Protein AF-A0A924C2B1-F1 (afdb_monomer_lite)

Secondary structure (DSSP, 8-state):
--HHHHHHHHHHHHHHHHHHHHHHHHHTSHHHHHHHTTT-EEETTTTEEESS----HHHHHHHHHHHHHHHHHSHHHHHHHHHHHHHHHHHHHHSS-HHHHHHHHHHHHS---HHHHHHHHHHHHHHHT--------SS----GGGEEEEPPPTT--EEEEEEETTTTEEEEEEE-TTSS-EEEEEEEEEEETTEEEEEEEEEEEEETTEEEEEEETTEE-HHHHHHHHHHS-STTHHHHHHHHHHHHHHHHHHTS-EE--TTTTHHHHHHHHHT-TTTS-HHHHHHHHHHHHHHHHHHHHHHHHHHHHTTEEEEEETTTTEEEEEESS---TTHHHHHHHHHHHHTSSHHHHHHHHHHHHTHHHHHHHHHHH-

pLDDT: mean 76.85, std 13.42, range [38.12, 98.06]

Radius of gyration: 28.99 Å; chains: 1; bounding box: 69×60×88 Å

Foldseek 3Di:
DDPVLVVLLVVQLVVLVVLLVVQVCCCPFLLQVLCVLLCFEQQSVVRGTDNDDHQPPVSSVCSSVVSNVVCNVCRVVSVVVSVVVVVVVVVVVVPDDPLLVVLSVCSGPPNDANVSSVVSVCVNCVSVVHRDDRPPDPDPRDDPLQKDWDPDDPQGKTWMKGDDPPQQKIKIWIAHPVRQKIKIWIKHWDADPNWIKIATQWIWIDGVVDIDTCHHRLDGPLVVQVVVLVPPDDPCSVVSVVVSVVVNVVNNVRSDIDTDQCLVPVLVSLSVLLVPCVVQPLVNSLVVLVVLLVVLVVLQVVLQVLLVVLQWHWDQDPVNLATDIGHPDPRDPCSVVVSVVVLCVVLVHPVSSVSSRSSNSCSVVSVVSSVVSD

Sequence (374 aa):
MSEIYWSGVVVAFGFTIIASIISVTQILSIRAKNLKKVELYYSTISGTFTSSEPSSYWGYLSAIIFGGLFSIFLSWIGVVSYITTYLKYFSQKSSTPEKLKELQFKIAHAHLTKKQVQDALKEIGAIMGQDISFPVDGSMDYTDELSMVLEDSPEGYFSEITLDISNKKYYLYSHSPDYQGVYNSVYEYKIEDNIIYQRLLESKIEHPGEEYYEVRDNVVMENDLHERSRSNEGPLQEFLISNNIEIILNLKKRIQWHELNRIRAYETVYFIMSNHPEIFPKDELKRIIRTDIENVKSGFLKLSEILGEYNAEFQMNPKYGSYEIVYLKEASNGEDTELANKIKYFCGSTDGFGSVYEGIVRKDELIKVASKYL

Structure (mmCIF, N/CA/C/O backbone):
data_AF-A0A924C2B1-F1
#
_entry.id   AF-A0A924C2B1-F1
#
loop_
_atom_site.group_PDB
_atom_site.id
_atom_site.type_symbol
_atom_site.label_atom_id
_atom_site.label_alt_id
_atom_site.label_comp_id
_atom_site.label_asym_id
_atom_site.label_entity_id
_atom_site.label_seq_id
_atom_site.pdbx_PDB_ins_code
_atom_site.Cartn_x
_atom_site.Cartn_y
_atom_site.Cartn_z
_atom_site.occupancy
_atom_site.B_iso_or_equiv
_atom_site.auth_seq_id
_atom_site.auth_comp_id
_atom_site.auth_asym_id
_atom_site.auth_atom_id
_atom_site.pdbx_PDB_model_num
ATOM 1 N N . MET A 1 1 ? 44.411 35.989 -25.164 1.00 66.31 1 MET A N 1
ATOM 2 C CA . MET A 1 1 ? 43.359 35.105 -25.720 1.00 66.31 1 MET A CA 1
ATOM 3 C C . MET A 1 1 ? 42.863 35.719 -27.019 1.00 66.31 1 MET A C 1
ATOM 5 O O . MET A 1 1 ? 42.662 36.924 -27.029 1.00 66.31 1 MET A O 1
ATOM 9 N N . SER A 1 2 ? 42.730 34.943 -28.098 1.00 85.81 2 SER A N 1
ATOM 10 C CA . SER A 1 2 ? 42.290 35.450 -29.409 1.00 85.81 2 SER A CA 1
ATOM 11 C C . SER A 1 2 ? 40.768 35.656 -29.465 1.00 85.81 2 SER A C 1
ATOM 13 O O . SER A 1 2 ? 40.022 34.946 -28.793 1.00 85.81 2 SER A O 1
ATOM 15 N N . GLU A 1 3 ? 40.290 36.594 -30.290 1.00 89.00 3 GLU A N 1
ATOM 16 C CA . GLU A 1 3 ? 38.849 36.839 -30.519 1.00 89.00 3 GLU A CA 1
ATOM 17 C C . GLU A 1 3 ? 38.095 35.581 -30.993 1.00 89.00 3 GLU A C 1
ATOM 19 O O . GLU A 1 3 ? 36.932 35.367 -30.647 1.00 89.00 3 GLU A O 1
ATOM 24 N N . ILE A 1 4 ? 38.782 34.697 -31.724 1.00 87.00 4 ILE A N 1
ATOM 25 C CA . ILE A 1 4 ? 38.254 33.413 -32.214 1.00 87.00 4 ILE A CA 1
ATOM 26 C C . ILE A 1 4 ? 37.880 32.478 -31.055 1.00 87.00 4 ILE A C 1
ATOM 28 O O . ILE A 1 4 ? 36.876 31.767 -31.124 1.00 87.00 4 ILE A O 1
ATOM 32 N N . TYR A 1 5 ? 38.668 32.474 -29.978 1.00 84.81 5 TYR A N 1
ATOM 33 C CA . TYR A 1 5 ? 38.387 31.654 -28.803 1.00 84.81 5 TYR A CA 1
ATOM 34 C C . TYR A 1 5 ? 37.129 32.141 -28.078 1.00 84.81 5 TYR A C 1
ATOM 36 O O . TYR A 1 5 ? 36.231 31.345 -27.811 1.00 84.81 5 TYR A O 1
ATOM 44 N N . TRP A 1 6 ? 37.034 33.451 -27.830 1.00 85.19 6 TRP A N 1
ATOM 45 C CA . TRP A 1 6 ? 35.871 34.061 -27.180 1.00 85.19 6 TRP A CA 1
ATOM 46 C C . TRP A 1 6 ? 34.589 33.882 -27.988 1.00 85.19 6 TRP A C 1
ATOM 48 O O . TRP A 1 6 ? 33.554 33.541 -27.419 1.00 85.19 6 TRP A O 1
ATOM 58 N N . SER A 1 7 ? 34.672 34.016 -29.313 1.00 87.38 7 SER A N 1
ATOM 59 C CA . SER A 1 7 ? 33.550 33.726 -30.212 1.00 87.38 7 SER A CA 1
ATOM 60 C C . SER A 1 7 ? 33.083 32.274 -30.069 1.00 87.38 7 SER A C 1
ATOM 62 O O . SER A 1 7 ? 31.888 32.018 -29.950 1.00 87.38 7 SER A O 1
ATOM 64 N N . GLY A 1 8 ? 34.021 31.324 -29.988 1.00 84.06 8 GLY A N 1
ATOM 65 C CA . GLY A 1 8 ? 33.707 29.922 -29.715 1.00 84.06 8 GLY A CA 1
ATOM 66 C C . GLY A 1 8 ? 33.002 29.723 -28.372 1.00 84.06 8 GLY A C 1
ATOM 67 O O . GLY A 1 8 ? 32.018 28.991 -28.311 1.00 84.06 8 GLY A O 1
ATOM 68 N N . VAL A 1 9 ? 33.476 30.371 -27.299 1.00 84.94 9 VAL A N 1
ATOM 69 C CA . VAL A 1 9 ? 32.885 30.258 -25.947 1.00 84.94 9 VAL A CA 1
ATOM 70 C C . VAL A 1 9 ? 31.445 30.772 -25.936 1.00 84.94 9 VAL A C 1
ATOM 72 O O . VAL A 1 9 ? 30.561 30.087 -25.429 1.00 84.94 9 VAL A O 1
ATOM 75 N N . VAL A 1 10 ? 31.186 31.935 -26.543 1.00 86.19 10 VAL A N 1
ATOM 76 C CA . VAL A 1 10 ? 29.833 32.514 -26.629 1.00 86.19 10 VAL A CA 1
ATOM 77 C C . VAL A 1 10 ? 28.886 31.593 -27.402 1.00 86.19 10 VAL A C 1
ATOM 79 O O . VAL A 1 10 ? 27.766 31.345 -26.955 1.00 86.19 10 VAL A O 1
ATOM 82 N N . VAL A 1 11 ? 29.338 31.038 -28.530 1.00 84.19 11 VAL A N 1
ATOM 83 C CA . VAL A 1 11 ? 28.532 30.110 -29.338 1.00 84.19 11 VAL A CA 1
ATOM 84 C C . VAL A 1 11 ? 28.262 28.806 -28.576 1.00 84.19 11 VAL A C 1
ATOM 86 O O . VAL A 1 11 ? 27.120 28.350 -28.535 1.00 84.19 11 VAL A O 1
ATOM 89 N N . ALA A 1 12 ? 29.273 28.223 -27.925 1.00 79.94 12 ALA A N 1
ATOM 90 C CA . ALA A 1 12 ? 29.123 27.010 -27.121 1.00 79.94 12 ALA A CA 1
ATOM 91 C C . ALA A 1 12 ? 28.157 27.216 -25.942 1.00 79.94 12 ALA A C 1
ATOM 93 O O . ALA A 1 12 ? 27.288 26.379 -25.703 1.00 79.94 12 ALA A O 1
ATOM 94 N N . PHE A 1 13 ? 28.258 28.352 -25.252 1.00 82.06 13 PHE A N 1
ATOM 95 C CA . PHE A 1 13 ? 27.344 28.724 -24.175 1.00 82.06 13 PHE A CA 1
ATOM 96 C C . PHE A 1 13 ? 25.899 28.877 -24.674 1.00 82.06 13 PHE A C 1
ATOM 98 O O . PHE A 1 13 ? 24.969 28.362 -24.050 1.00 82.06 13 PHE A O 1
ATOM 105 N N . GLY A 1 14 ? 25.708 29.507 -25.840 1.00 84.56 14 GLY A N 1
ATOM 106 C CA . GLY A 1 14 ? 24.404 29.599 -26.498 1.00 84.56 14 GLY A CA 1
ATOM 107 C C . GLY A 1 14 ? 23.785 28.225 -26.779 1.00 84.56 14 GLY A C 1
ATOM 108 O O . GLY A 1 14 ? 22.615 28.004 -26.465 1.00 84.56 14 GLY A O 1
ATOM 109 N N . PHE A 1 15 ? 24.572 27.270 -27.287 1.00 82.19 15 PHE A N 1
ATOM 110 C CA . PHE A 1 15 ? 24.110 25.891 -27.482 1.00 82.19 15 PHE A CA 1
ATOM 111 C C . PHE A 1 15 ? 23.725 25.202 -26.169 1.00 82.19 15 PHE A C 1
ATOM 113 O O . PHE A 1 15 ? 22.694 24.533 -26.130 1.00 82.19 15 PHE A O 1
ATOM 120 N N . THR A 1 16 ? 24.485 25.399 -25.089 1.00 79.81 16 THR A N 1
ATOM 121 C CA . THR A 1 16 ? 24.162 24.839 -23.766 1.00 79.81 16 THR A CA 1
ATOM 122 C C . THR A 1 16 ? 22.837 25.383 -23.221 1.00 79.81 16 THR A C 1
ATOM 124 O O . THR A 1 16 ? 22.026 24.613 -22.701 1.00 79.81 16 THR A O 1
ATOM 127 N N . ILE A 1 17 ? 22.564 26.685 -23.380 1.00 82.12 17 ILE A N 1
ATOM 128 C CA . ILE A 1 17 ? 21.270 27.277 -22.996 1.00 82.12 17 ILE A CA 1
ATOM 129 C C . ILE A 1 17 ? 20.135 26.650 -23.809 1.00 82.12 17 ILE A C 1
ATOM 131 O O . ILE A 1 17 ? 19.136 26.216 -23.237 1.00 82.12 17 ILE A O 1
ATOM 135 N N . ILE A 1 18 ? 20.292 26.559 -25.132 1.00 83.50 18 ILE A N 1
ATOM 136 C CA . ILE A 1 18 ? 19.277 25.967 -26.013 1.00 83.50 18 ILE A CA 1
ATOM 137 C C . ILE A 1 18 ? 19.021 24.501 -25.636 1.00 83.50 18 ILE A C 1
ATOM 139 O O . ILE A 1 18 ? 17.867 24.099 -25.498 1.00 83.50 18 ILE A O 1
ATOM 143 N N . ALA A 1 19 ? 20.072 23.711 -25.405 1.00 78.50 19 ALA A N 1
ATOM 144 C CA . ALA A 1 19 ? 19.960 22.316 -24.979 1.00 78.50 19 ALA A CA 1
ATOM 145 C C . ALA A 1 19 ? 19.255 22.173 -23.618 1.00 78.50 19 ALA A C 1
ATOM 147 O O . ALA A 1 19 ? 18.455 21.254 -23.428 1.00 78.50 19 ALA A O 1
ATOM 148 N N . SER A 1 20 ? 19.493 23.111 -22.698 1.00 78.25 20 SER A N 1
ATOM 149 C CA . SER A 1 20 ? 18.814 23.159 -21.399 1.00 78.25 20 SER A CA 1
ATOM 150 C C . SER A 1 20 ? 17.322 23.449 -21.569 1.00 78.25 20 SER A C 1
ATOM 152 O O . SER A 1 20 ? 16.492 22.717 -21.040 1.00 78.25 20 SER A O 1
ATOM 154 N N . ILE A 1 21 ? 16.955 24.445 -22.383 1.00 82.50 21 ILE A N 1
ATOM 155 C CA . ILE A 1 21 ? 15.549 24.768 -22.688 1.00 82.50 21 ILE A CA 1
ATOM 156 C C . ILE A 1 21 ? 14.844 23.572 -23.347 1.00 82.50 21 ILE A C 1
ATOM 158 O O . ILE A 1 21 ? 13.726 23.215 -22.964 1.00 82.50 21 ILE A O 1
ATOM 162 N N . ILE A 1 22 ? 15.499 22.911 -24.305 1.00 79.81 22 ILE A N 1
ATOM 163 C CA . ILE A 1 22 ? 14.973 21.694 -24.940 1.00 79.81 22 ILE A CA 1
ATOM 164 C C . ILE A 1 22 ? 14.770 20.594 -23.892 1.00 79.81 22 ILE A C 1
ATOM 166 O O . ILE A 1 22 ? 13.729 19.949 -23.874 1.00 79.81 22 ILE A O 1
ATOM 170 N N . SER A 1 23 ? 15.712 20.414 -22.970 1.00 78.69 23 SER A N 1
ATOM 171 C CA . SER A 1 23 ? 15.592 19.409 -21.912 1.00 78.69 23 SER A CA 1
ATOM 172 C C . SER A 1 23 ? 14.424 19.692 -20.965 1.00 78.69 23 SER A C 1
ATOM 174 O O . SER A 1 23 ? 13.637 18.788 -20.699 1.00 78.69 23 SER A O 1
ATOM 176 N N . VAL A 1 24 ? 14.228 20.943 -20.526 1.00 79.62 24 VAL A N 1
ATOM 177 C CA . VAL A 1 24 ? 13.054 21.324 -19.711 1.00 79.62 24 VAL A CA 1
ATOM 178 C C . VAL A 1 24 ? 11.757 21.052 -20.461 1.00 79.62 24 VAL A C 1
ATOM 180 O O . VAL A 1 24 ? 10.832 20.456 -19.913 1.00 79.62 24 VAL A O 1
ATOM 183 N N . THR A 1 25 ? 11.679 21.463 -21.727 1.00 79.56 25 THR A N 1
ATOM 184 C CA . THR A 1 25 ? 10.467 21.256 -22.531 1.00 79.56 25 THR A CA 1
ATOM 185 C C . THR A 1 25 ? 10.179 19.773 -22.767 1.00 79.56 25 THR A C 1
ATOM 187 O O . THR A 1 25 ? 9.017 19.379 -22.718 1.00 79.56 25 THR A O 1
ATOM 190 N N . GLN A 1 26 ? 11.205 18.930 -22.937 1.00 77.94 26 GLN A N 1
ATOM 191 C CA . GLN A 1 26 ? 11.045 17.474 -23.001 1.00 77.94 26 GLN A CA 1
ATOM 192 C C . GLN A 1 26 ? 10.547 16.898 -21.674 1.00 77.94 26 GLN A C 1
ATOM 194 O O . GLN A 1 26 ? 9.591 16.127 -21.691 1.00 77.94 26 GLN A O 1
ATOM 199 N N . ILE A 1 27 ? 11.114 17.302 -20.534 1.00 79.00 27 ILE A N 1
ATOM 200 C CA . ILE A 1 27 ? 10.694 16.835 -19.199 1.00 79.00 27 ILE A CA 1
ATOM 201 C C . ILE A 1 27 ? 9.228 17.189 -18.916 1.00 79.00 27 ILE A C 1
ATOM 203 O O . ILE A 1 27 ? 8.485 16.379 -18.367 1.00 79.00 27 ILE A O 1
ATOM 207 N N . LEU A 1 28 ? 8.793 18.383 -19.317 1.00 79.44 28 LEU A N 1
ATOM 208 C CA . LEU A 1 28 ? 7.421 18.850 -19.101 1.00 79.44 28 LEU A CA 1
ATOM 209 C C . LEU A 1 28 ? 6.419 18.329 -20.145 1.00 79.44 28 LEU A C 1
ATOM 211 O O . LEU A 1 28 ? 5.213 18.546 -20.006 1.00 79.44 28 LEU A O 1
ATOM 215 N N . SER A 1 29 ? 6.892 17.649 -21.191 1.00 81.06 29 SER A N 1
ATOM 216 C CA . SER A 1 29 ? 6.052 17.210 -22.306 1.00 81.06 29 SER A CA 1
ATOM 217 C C . SER A 1 29 ? 5.092 16.073 -21.934 1.00 81.06 29 SER A C 1
ATOM 219 O O . SER A 1 29 ? 5.338 15.272 -21.029 1.00 81.06 29 SER A O 1
ATOM 221 N N . ILE A 1 30 ? 4.006 15.944 -22.706 1.00 79.44 30 ILE A N 1
ATOM 222 C CA . ILE A 1 30 ? 3.096 14.786 -22.641 1.00 79.44 30 ILE A CA 1
ATOM 223 C C . ILE A 1 30 ? 3.871 13.486 -22.901 1.00 79.44 30 ILE A C 1
ATOM 225 O O . ILE A 1 30 ? 3.629 12.482 -22.233 1.00 79.44 30 ILE A O 1
ATOM 229 N N . ARG A 1 31 ? 4.873 13.532 -23.790 1.00 84.94 31 ARG A N 1
ATOM 230 C CA . ARG A 1 31 ? 5.794 12.421 -24.047 1.00 84.94 31 ARG A CA 1
ATOM 231 C C . ARG A 1 31 ? 6.455 11.909 -22.772 1.00 84.94 31 ARG A C 1
ATOM 233 O O . ARG A 1 31 ? 6.422 10.710 -22.522 1.00 84.94 31 ARG A O 1
ATOM 240 N N . ALA A 1 32 ? 7.037 12.799 -21.970 1.00 83.19 32 ALA A N 1
ATOM 241 C CA . ALA A 1 32 ? 7.694 12.411 -20.726 1.00 83.19 32 ALA A CA 1
ATOM 242 C C . ALA A 1 32 ? 6.700 11.846 -19.712 1.00 83.19 32 ALA A C 1
ATOM 244 O O . ALA A 1 32 ? 6.996 10.844 -19.070 1.00 83.19 32 ALA A O 1
ATOM 245 N N . LYS A 1 33 ? 5.493 12.417 -19.625 1.00 82.19 33 LYS A N 1
ATOM 246 C CA . LYS A 1 33 ? 4.426 11.867 -18.775 1.00 82.19 33 LYS A CA 1
ATOM 247 C C . LYS A 1 33 ? 4.021 10.455 -19.196 1.00 82.19 33 LYS A C 1
ATOM 249 O O . LYS A 1 33 ? 3.827 9.615 -18.331 1.00 82.19 33 LYS A O 1
ATOM 254 N N . ASN A 1 34 ? 3.912 10.188 -20.496 1.00 81.56 34 ASN A N 1
ATOM 255 C CA . ASN A 1 34 ? 3.584 8.862 -21.016 1.00 81.56 34 ASN A CA 1
ATOM 256 C C . ASN A 1 34 ? 4.716 7.857 -20.781 1.00 81.56 34 ASN A C 1
ATOM 258 O O . ASN A 1 34 ? 4.460 6.758 -20.304 1.00 81.56 34 ASN A O 1
ATOM 262 N N . LEU A 1 35 ? 5.962 8.235 -21.075 1.00 87.38 35 LEU A N 1
ATOM 263 C CA . LEU A 1 35 ? 7.126 7.361 -20.902 1.00 87.38 35 LEU A CA 1
ATOM 264 C C . LEU A 1 35 ? 7.432 7.079 -19.423 1.00 87.38 35 LEU A C 1
ATOM 266 O O . LEU A 1 35 ? 7.818 5.964 -19.088 1.00 87.38 35 LEU A O 1
ATOM 270 N N . LYS A 1 36 ? 7.134 8.020 -18.520 1.00 85.81 36 LYS A N 1
ATOM 271 C CA . LYS A 1 36 ? 7.227 7.793 -17.073 1.00 85.81 36 LYS A CA 1
ATOM 272 C C . LYS A 1 36 ? 6.325 6.645 -16.595 1.00 85.81 36 LYS A C 1
ATOM 274 O O . LYS A 1 36 ? 6.702 5.946 -15.665 1.00 85.81 36 LYS A O 1
ATOM 279 N N . LYS A 1 37 ? 5.171 6.406 -17.238 1.00 84.75 37 LYS A N 1
ATOM 280 C CA . LYS A 1 37 ? 4.254 5.299 -16.879 1.00 84.75 37 LYS A CA 1
ATOM 281 C C . LYS A 1 37 ? 4.870 3.916 -17.081 1.00 84.75 37 LYS A C 1
ATOM 283 O O . LYS A 1 37 ? 4.385 2.946 -16.514 1.00 84.75 37 LYS A O 1
ATOM 288 N N . VAL A 1 38 ? 5.902 3.829 -17.915 1.00 86.38 38 VAL A N 1
ATOM 289 C CA . VAL A 1 38 ? 6.660 2.604 -18.194 1.00 86.38 38 VAL A CA 1
ATOM 290 C C . VAL A 1 38 ? 8.090 2.708 -17.662 1.00 86.38 38 VAL A C 1
ATOM 292 O O . VAL A 1 38 ? 8.996 2.101 -18.220 1.00 86.38 38 VAL A O 1
ATOM 295 N N . GLU A 1 39 ? 8.287 3.529 -16.624 1.00 86.19 39 GLU A N 1
ATOM 296 C CA . GLU A 1 39 ? 9.564 3.708 -15.919 1.00 86.19 39 GLU A CA 1
ATOM 297 C C . GLU A 1 39 ? 10.714 4.195 -16.812 1.00 86.19 39 GLU A C 1
ATOM 299 O O . GLU A 1 39 ? 11.889 3.973 -16.533 1.00 86.19 39 GLU A O 1
ATOM 304 N N . LEU A 1 40 ? 10.388 4.906 -17.895 1.00 84.75 40 LEU A N 1
ATOM 305 C CA . LEU A 1 40 ? 11.371 5.557 -18.750 1.00 84.75 40 LEU A CA 1
ATOM 306 C C . LEU A 1 40 ? 11.455 7.044 -18.405 1.00 84.75 40 LEU A C 1
ATOM 308 O O . LEU A 1 40 ? 10.527 7.823 -18.644 1.00 84.75 40 LEU A O 1
ATOM 312 N N . TYR A 1 41 ? 12.607 7.451 -17.884 1.00 86.38 41 TYR A N 1
ATOM 313 C CA . TYR A 1 41 ? 12.885 8.804 -17.420 1.00 86.38 41 TYR A CA 1
ATOM 314 C C . TYR A 1 41 ? 13.799 9.540 -18.392 1.00 86.38 41 TYR A C 1
ATOM 316 O O . TYR A 1 41 ? 14.693 8.957 -19.000 1.00 86.38 41 TYR A O 1
ATOM 324 N N . TYR A 1 42 ? 13.588 10.847 -18.554 1.00 83.38 42 TYR A N 1
ATOM 325 C CA . TYR A 1 42 ? 14.458 11.663 -19.395 1.00 83.38 42 TYR A CA 1
ATOM 326 C C . TYR A 1 42 ? 15.799 11.906 -18.692 1.00 83.38 42 TYR A C 1
ATOM 328 O O . TYR A 1 42 ? 15.854 12.558 -17.651 1.00 83.38 42 TYR A O 1
ATOM 336 N N . SER A 1 43 ? 16.884 11.417 -19.285 1.00 80.69 43 SER A N 1
ATOM 337 C CA . SER A 1 43 ? 18.250 11.663 -18.839 1.00 80.69 43 SER A CA 1
ATOM 338 C C . SER A 1 43 ? 18.783 12.936 -19.489 1.00 80.69 43 SER A C 1
ATOM 340 O O . SER A 1 43 ? 18.966 13.015 -20.704 1.00 80.69 43 SER A O 1
ATOM 342 N N . THR A 1 44 ? 19.077 13.940 -18.669 1.00 72.44 44 THR A N 1
ATOM 343 C CA . THR A 1 44 ? 19.612 15.240 -19.110 1.00 72.44 44 THR A CA 1
ATOM 344 C C . THR A 1 44 ? 21.050 15.156 -19.613 1.00 72.44 44 THR A C 1
ATOM 346 O O . THR A 1 44 ? 21.481 16.011 -20.379 1.00 72.44 44 THR A O 1
ATOM 349 N N . ILE A 1 45 ? 21.776 14.108 -19.216 1.00 72.06 45 ILE A N 1
ATOM 350 C CA . ILE A 1 45 ? 23.151 13.842 -19.649 1.00 72.06 45 ILE A CA 1
ATOM 351 C C . ILE A 1 45 ? 23.157 13.267 -21.067 1.00 72.06 45 ILE A C 1
ATOM 353 O O . ILE A 1 45 ? 23.937 13.702 -21.910 1.00 72.06 45 ILE A O 1
ATOM 357 N N . SER A 1 46 ? 22.289 12.289 -21.339 1.00 72.75 46 SER A N 1
ATOM 358 C CA . SER A 1 46 ? 22.229 11.628 -22.650 1.00 72.75 46 SER A CA 1
ATOM 359 C C . SER A 1 46 ? 21.286 12.319 -23.641 1.00 72.75 46 SER A C 1
ATOM 361 O O . SER A 1 46 ? 21.399 12.102 -24.844 1.00 72.75 46 SER A O 1
ATOM 363 N N . GLY A 1 47 ? 20.338 13.125 -23.154 1.00 74.19 47 GLY A N 1
ATOM 364 C CA . GLY A 1 47 ? 19.244 13.676 -23.957 1.00 74.19 47 GLY A CA 1
ATOM 365 C C . GLY A 1 47 ? 18.230 12.620 -24.411 1.00 74.19 47 GLY A C 1
ATOM 366 O O . GLY A 1 47 ? 17.491 12.846 -25.371 1.00 74.19 47 GLY A O 1
ATOM 367 N N . THR A 1 48 ? 18.209 11.451 -23.764 1.00 81.19 48 THR A N 1
ATOM 368 C CA . THR A 1 48 ? 17.359 10.309 -24.132 1.00 81.19 48 THR A CA 1
ATOM 369 C C . THR A 1 48 ? 16.550 9.801 -22.945 1.00 81.19 48 THR A C 1
ATOM 371 O O . THR A 1 48 ? 16.831 10.147 -21.800 1.00 81.19 48 THR A O 1
ATOM 374 N N . PHE A 1 49 ? 15.516 9.006 -23.222 1.00 82.69 49 PHE A N 1
ATOM 375 C CA . PHE A 1 49 ? 14.735 8.342 -22.183 1.00 82.69 49 PHE A CA 1
ATOM 376 C C . PHE A 1 49 ? 15.381 6.999 -21.834 1.00 82.69 49 PHE A C 1
ATOM 378 O O . PHE A 1 49 ? 15.598 6.183 -22.729 1.00 82.69 49 PHE A O 1
ATOM 385 N N . THR A 1 50 ? 15.684 6.783 -20.558 1.00 81.56 50 THR A N 1
ATOM 386 C CA . THR A 1 50 ? 16.361 5.588 -20.038 1.00 81.56 50 THR A CA 1
ATOM 387 C C . THR A 1 50 ? 15.612 5.040 -18.823 1.00 81.56 50 THR A C 1
ATOM 389 O O . THR A 1 50 ? 14.862 5.767 -18.179 1.00 81.56 50 THR A O 1
ATOM 392 N N . SER A 1 51 ? 15.803 3.757 -18.505 1.00 77.06 51 SER A N 1
ATOM 393 C CA . SER A 1 51 ? 15.208 3.107 -17.322 1.00 77.06 51 SER A CA 1
ATOM 394 C C . SER A 1 51 ? 15.919 3.441 -16.004 1.00 77.06 51 SER A C 1
ATOM 396 O O . SER A 1 51 ? 15.500 3.010 -14.938 1.00 77.06 51 SER A O 1
ATOM 398 N N . SER A 1 52 ? 17.023 4.186 -16.064 1.00 69.31 52 SER A N 1
ATOM 399 C CA . SER A 1 52 ? 17.751 4.657 -14.886 1.00 69.31 52 SER A CA 1
ATOM 400 C C . SER A 1 52 ? 16.957 5.727 -14.133 1.00 69.31 52 SER A C 1
ATOM 402 O O . SER A 1 52 ? 16.203 6.468 -14.765 1.00 69.31 52 SER A O 1
ATOM 404 N N . GLU A 1 53 ? 17.206 5.853 -12.826 1.00 60.75 53 GLU A N 1
ATOM 405 C CA . GLU A 1 53 ? 16.557 6.819 -11.930 1.00 60.75 53 GLU A CA 1
ATOM 406 C C . GLU A 1 53 ? 16.332 8.211 -12.552 1.00 60.75 53 GLU A C 1
ATOM 408 O O . GLU A 1 53 ? 17.178 8.714 -13.310 1.00 60.75 53 GLU A O 1
ATOM 413 N N . PRO A 1 54 ? 15.215 8.879 -12.205 1.00 60.38 54 PRO A N 1
ATOM 414 C CA . PRO A 1 54 ? 14.969 10.247 -12.627 1.00 60.38 54 PRO A CA 1
ATOM 415 C C . PRO A 1 54 ? 16.140 11.139 -12.219 1.00 60.38 54 PRO A C 1
ATOM 417 O O . PRO A 1 54 ? 16.570 11.139 -11.066 1.00 60.38 54 PRO A O 1
ATOM 420 N N . SER A 1 55 ? 16.643 11.942 -13.159 1.00 60.41 55 SER A N 1
ATOM 421 C CA . SER A 1 55 ? 17.696 12.907 -12.855 1.00 60.41 55 SER A CA 1
ATOM 422 C C . SER A 1 55 ? 17.218 13.825 -11.730 1.00 60.41 55 SER A C 1
ATOM 424 O O . SER A 1 55 ? 16.272 14.595 -11.922 1.00 60.41 55 SER A O 1
ATOM 426 N N . SER A 1 56 ? 17.855 13.734 -10.561 1.00 69.00 56 SER A N 1
ATOM 427 C CA . SER A 1 56 ? 17.542 14.597 -9.425 1.00 69.00 56 SER A CA 1
ATOM 428 C C . SER A 1 56 ? 17.682 16.069 -9.822 1.00 69.00 56 SER A C 1
ATOM 430 O O . SER A 1 56 ? 18.419 16.415 -10.752 1.00 69.00 56 SER A O 1
ATOM 432 N N . TYR A 1 57 ? 17.012 16.968 -9.097 1.00 70.81 57 TYR A N 1
ATOM 433 C CA . TYR A 1 57 ? 17.186 18.414 -9.284 1.00 70.81 57 TYR A CA 1
ATOM 434 C C . TYR A 1 57 ? 18.676 18.818 -9.271 1.00 70.81 57 TYR A C 1
ATOM 436 O O . TYR A 1 57 ? 19.116 19.649 -10.065 1.00 70.81 57 TYR A O 1
ATOM 444 N N . TRP A 1 58 ? 19.478 18.148 -8.439 1.00 67.62 58 TRP A N 1
ATOM 445 C CA . TRP A 1 58 ? 20.929 18.310 -8.382 1.00 67.62 58 TRP A CA 1
ATOM 446 C C . TRP A 1 58 ? 21.659 17.773 -9.614 1.00 67.62 58 TRP A C 1
ATOM 448 O O . TRP A 1 58 ? 22.633 18.385 -10.042 1.00 67.62 58 TRP A O 1
ATOM 458 N N . GLY A 1 59 ? 21.186 16.683 -10.219 1.00 70.44 59 GLY A N 1
ATOM 459 C CA . GLY A 1 59 ? 21.665 16.199 -11.516 1.00 70.44 59 GLY A CA 1
ATOM 460 C C . GLY A 1 59 ? 21.399 17.194 -12.651 1.00 70.44 59 GLY A C 1
ATOM 461 O O . GLY A 1 59 ? 22.234 17.384 -13.531 1.00 70.44 59 GLY A O 1
ATOM 462 N N . TYR A 1 60 ? 20.262 17.890 -12.607 1.00 69.69 60 TYR A N 1
ATOM 463 C CA . TYR A 1 60 ? 19.938 18.943 -13.570 1.00 69.69 60 TYR A CA 1
ATOM 464 C C . TYR A 1 60 ? 20.830 20.179 -13.387 1.00 69.69 60 TYR A C 1
ATOM 466 O O . TYR A 1 60 ? 21.425 20.684 -14.342 1.00 69.69 60 TYR A O 1
ATOM 474 N N . LEU A 1 61 ? 20.969 20.635 -12.140 1.00 74.69 61 LEU A N 1
ATOM 475 C CA . LEU A 1 61 ? 21.811 21.774 -11.794 1.00 74.69 61 LEU A CA 1
ATOM 476 C C . LEU A 1 61 ? 23.285 21.493 -12.117 1.00 74.69 61 LEU A C 1
ATOM 478 O O . LEU A 1 61 ? 23.965 22.348 -12.682 1.00 74.69 61 LEU A O 1
ATOM 482 N N . SER A 1 62 ? 23.769 20.286 -11.814 1.00 73.25 62 SER A N 1
ATOM 483 C CA . SER A 1 62 ? 25.137 19.883 -12.124 1.00 73.25 62 SER A CA 1
ATOM 484 C C . SER A 1 62 ? 25.361 19.810 -13.632 1.00 73.25 62 SER A C 1
ATOM 486 O O . SER A 1 62 ? 26.354 20.355 -14.094 1.00 73.25 62 SER A O 1
ATOM 488 N N . ALA A 1 63 ? 24.430 19.273 -14.427 1.00 72.69 63 ALA A N 1
ATOM 489 C CA . ALA A 1 63 ? 24.554 19.265 -15.887 1.00 72.69 63 ALA A CA 1
ATOM 490 C C . ALA A 1 63 ? 24.657 20.684 -16.482 1.00 72.69 63 ALA A C 1
ATOM 492 O O . ALA A 1 63 ? 25.482 20.917 -17.366 1.00 72.69 63 ALA A O 1
ATOM 493 N N . ILE A 1 64 ? 23.886 21.651 -15.968 1.00 73.50 64 ILE A N 1
ATOM 494 C CA . ILE A 1 64 ? 23.968 23.059 -16.399 1.00 73.50 64 ILE A CA 1
ATOM 495 C C . ILE A 1 64 ? 25.295 23.690 -15.980 1.00 73.50 64 ILE A C 1
ATOM 497 O O . ILE A 1 64 ? 25.954 24.337 -16.795 1.00 73.50 64 ILE A O 1
ATOM 501 N N . ILE A 1 65 ? 25.698 23.510 -14.720 1.00 78.69 65 ILE A N 1
ATOM 502 C CA . ILE A 1 65 ? 26.929 24.098 -14.180 1.00 78.69 65 ILE A CA 1
ATOM 503 C C . ILE A 1 65 ? 28.146 23.504 -14.890 1.00 78.69 65 ILE A C 1
ATOM 505 O O . ILE A 1 65 ? 28.983 24.249 -15.398 1.00 78.69 65 ILE A O 1
ATOM 509 N N . PHE A 1 66 ? 28.227 22.176 -14.986 1.00 76.06 66 PHE A N 1
ATOM 510 C CA . PHE A 1 66 ? 29.305 21.499 -15.694 1.00 76.06 66 PHE A CA 1
ATOM 511 C C . PHE A 1 66 ? 29.280 21.846 -17.178 1.00 76.06 66 PHE A C 1
ATOM 513 O O . PHE A 1 66 ? 30.321 22.225 -17.694 1.00 76.06 66 PHE A O 1
ATOM 520 N N . GLY A 1 67 ? 28.129 21.826 -17.857 1.00 71.38 67 GLY A N 1
ATOM 521 C CA . GLY A 1 67 ? 28.028 22.204 -19.271 1.00 71.38 67 GLY A CA 1
ATOM 522 C C . GLY A 1 67 ? 28.451 23.652 -19.545 1.00 71.38 67 GLY A C 1
ATOM 523 O O . GLY A 1 67 ? 29.156 23.926 -20.519 1.00 71.38 67 GLY A O 1
ATOM 524 N N . GLY A 1 68 ? 28.083 24.581 -18.658 1.00 74.38 68 GLY A N 1
ATOM 525 C CA . GLY A 1 68 ? 28.500 25.981 -18.716 1.00 74.38 68 GLY A CA 1
ATOM 526 C C . GLY A 1 68 ? 30.003 26.148 -18.494 1.00 74.38 68 GLY A C 1
ATOM 527 O O . GLY A 1 68 ? 30.671 26.803 -19.292 1.00 74.38 68 GLY A O 1
ATOM 528 N N . LEU A 1 69 ? 30.565 25.497 -17.476 1.00 79.19 69 LEU A N 1
ATOM 529 C CA . LEU A 1 69 ? 32.000 25.556 -17.185 1.00 79.19 69 LEU A CA 1
ATOM 530 C C . LEU A 1 69 ? 32.842 24.863 -18.266 1.00 79.19 69 LEU A C 1
ATOM 532 O O . LEU A 1 69 ? 33.877 25.390 -18.666 1.00 79.19 69 LEU A O 1
ATOM 536 N N . PHE A 1 70 ? 32.393 23.728 -18.806 1.00 73.25 70 PHE A N 1
ATOM 537 C CA . PHE A 1 70 ? 33.095 23.002 -19.871 1.00 73.25 70 PHE A CA 1
ATOM 538 C C . PHE A 1 70 ? 33.115 23.784 -21.189 1.00 73.25 70 PHE A C 1
ATOM 540 O O . PHE A 1 70 ? 34.092 23.703 -21.937 1.00 73.25 70 PHE A O 1
ATOM 547 N N . SER A 1 71 ? 32.080 24.593 -21.455 1.00 69.50 71 SER A N 1
ATOM 548 C CA . SER A 1 71 ? 32.022 25.461 -22.640 1.00 69.50 71 SER A CA 1
ATOM 549 C C . SER A 1 71 ? 33.151 26.497 -22.679 1.00 69.50 71 SER A C 1
ATOM 551 O O . SER A 1 71 ? 33.569 26.906 -23.763 1.00 69.50 71 SER A O 1
ATOM 553 N N . ILE A 1 72 ? 33.700 26.856 -21.512 1.00 77.44 72 ILE A N 1
ATOM 554 C CA . ILE A 1 72 ? 34.858 27.742 -21.397 1.00 77.44 72 ILE A CA 1
ATOM 555 C C . ILE A 1 72 ? 36.114 27.023 -21.890 1.00 77.44 72 ILE A C 1
ATOM 557 O O . ILE A 1 72 ? 36.882 27.624 -22.625 1.00 77.44 72 ILE A O 1
ATOM 561 N N . PHE A 1 73 ? 36.317 25.748 -21.544 1.00 75.94 73 PHE A N 1
ATOM 562 C CA . PHE A 1 73 ? 37.571 25.032 -21.820 1.00 75.94 73 PHE A CA 1
ATOM 563 C C . PHE A 1 73 ? 37.620 24.336 -23.188 1.00 75.94 73 PHE A C 1
ATOM 565 O O . PHE A 1 73 ? 38.705 24.147 -23.736 1.00 75.94 73 PHE A O 1
ATOM 572 N N . LEU A 1 74 ? 36.473 23.950 -23.757 1.00 74.88 74 LEU A N 1
ATOM 573 C CA . LEU A 1 74 ? 36.398 23.110 -24.964 1.00 74.88 74 LEU A CA 1
ATOM 574 C C . LEU A 1 74 ? 35.441 23.678 -26.019 1.00 74.88 74 LEU A C 1
ATOM 576 O O . LEU A 1 74 ? 34.724 22.941 -26.694 1.00 74.88 74 LEU A O 1
ATOM 580 N N . SER A 1 75 ? 35.436 25.001 -26.168 1.00 78.38 75 SER A N 1
ATOM 581 C CA . SER A 1 75 ? 34.404 25.739 -26.898 1.00 78.38 75 SER A CA 1
ATOM 582 C C . SER A 1 75 ? 34.162 25.250 -28.335 1.00 78.38 75 SER A C 1
ATOM 584 O O . SER A 1 75 ? 33.057 24.819 -28.661 1.00 78.38 75 SER A O 1
ATOM 586 N N . TRP A 1 76 ? 35.188 25.212 -29.189 1.00 78.69 76 TRP A N 1
ATOM 587 C CA . TRP A 1 76 ? 35.034 24.771 -30.585 1.00 78.69 76 TRP A CA 1
ATOM 588 C C . TRP A 1 76 ? 34.821 23.260 -30.743 1.00 78.69 76 TRP A C 1
ATOM 590 O O . TRP A 1 76 ? 34.099 22.842 -31.647 1.00 78.69 76 TRP A O 1
ATOM 600 N N . ILE A 1 77 ? 35.376 22.441 -29.845 1.00 81.62 77 ILE A N 1
ATOM 601 C CA . ILE A 1 77 ? 35.128 20.988 -29.828 1.00 81.62 77 ILE A CA 1
ATOM 602 C C . ILE A 1 77 ? 33.656 20.717 -29.487 1.00 81.62 77 ILE A C 1
ATOM 604 O O . ILE A 1 77 ? 33.003 19.914 -30.154 1.00 81.62 77 ILE A O 1
ATOM 608 N N .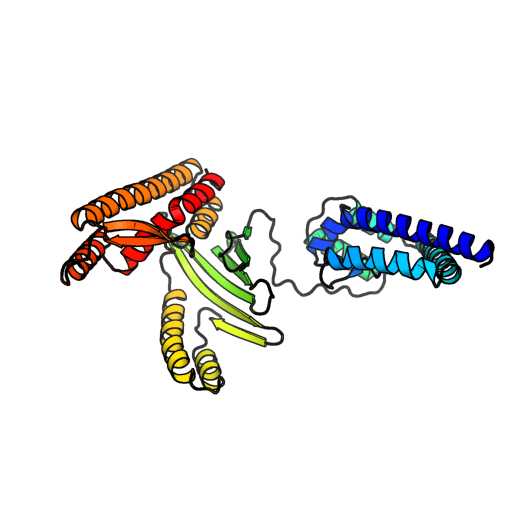 GLY A 1 78 ? 33.109 21.447 -28.511 1.00 74.56 78 GLY A N 1
ATOM 609 C CA . GLY A 1 78 ? 31.693 21.404 -28.161 1.00 74.56 78 GLY A CA 1
ATOM 610 C C . GLY A 1 78 ? 30.802 21.815 -29.331 1.00 74.56 78 GLY A C 1
ATOM 611 O O . GLY A 1 78 ? 29.881 21.082 -29.680 1.00 74.56 78 GLY A O 1
ATOM 612 N N . VAL A 1 79 ? 31.112 22.932 -29.998 1.00 77.81 79 VAL A N 1
ATOM 613 C CA . VAL A 1 79 ? 30.347 23.409 -31.166 1.00 77.81 79 VAL A CA 1
ATOM 614 C C . VAL A 1 79 ? 30.310 22.366 -32.286 1.00 77.81 79 VAL A C 1
ATOM 616 O O . VAL A 1 79 ? 29.235 22.057 -32.799 1.00 77.81 79 VAL A O 1
ATOM 619 N N . VAL A 1 80 ? 31.453 21.771 -32.641 1.00 82.94 80 VAL A N 1
ATOM 620 C CA . VAL A 1 80 ? 31.508 20.729 -33.681 1.00 82.94 80 VAL A CA 1
ATOM 621 C C . VAL A 1 80 ? 30.710 19.487 -33.270 1.00 82.94 80 VAL A C 1
ATOM 623 O O . VAL A 1 80 ? 29.992 18.923 -34.101 1.00 82.94 80 VAL A O 1
ATOM 626 N N . SER A 1 81 ? 30.773 19.089 -31.996 1.00 79.50 81 SER A N 1
ATOM 627 C CA . SER A 1 81 ? 29.992 17.970 -31.450 1.00 79.50 81 SER A CA 1
ATOM 628 C C . SER A 1 81 ? 28.477 18.220 -31.527 1.00 79.50 81 SER A C 1
ATOM 630 O O . SER A 1 81 ? 27.717 17.363 -31.989 1.00 79.50 81 SER A O 1
ATOM 632 N N . TYR A 1 82 ? 28.021 19.427 -31.173 1.00 75.50 82 TYR A N 1
ATOM 633 C CA . TYR A 1 82 ? 26.610 19.807 -31.285 1.00 75.50 82 TYR A CA 1
ATOM 634 C C . TYR A 1 82 ? 26.130 19.809 -32.738 1.00 75.50 82 TYR A C 1
ATOM 636 O O . TYR A 1 82 ? 25.080 19.238 -33.036 1.00 75.50 82 TYR A O 1
ATOM 644 N N . ILE A 1 83 ? 26.912 20.389 -33.655 1.00 81.12 83 ILE A N 1
ATOM 645 C CA . ILE A 1 83 ? 26.576 20.430 -35.086 1.00 81.12 83 ILE A CA 1
ATOM 646 C C . ILE A 1 83 ? 26.485 19.014 -35.659 1.00 81.12 83 ILE A C 1
ATOM 648 O O . ILE A 1 83 ? 25.512 18.682 -36.334 1.00 81.12 83 ILE A O 1
ATOM 652 N N . THR A 1 84 ? 27.461 18.151 -35.372 1.00 81.50 84 THR A N 1
ATOM 653 C CA . THR A 1 84 ? 27.446 16.763 -35.865 1.00 81.50 84 THR A CA 1
ATOM 654 C C . THR A 1 84 ? 26.281 15.958 -35.298 1.00 81.50 84 THR A C 1
ATOM 656 O O . THR A 1 84 ? 25.665 15.189 -36.037 1.00 81.50 84 THR A O 1
ATOM 659 N N . THR A 1 85 ? 25.919 16.163 -34.031 1.00 74.88 85 THR A N 1
ATOM 660 C CA . THR A 1 85 ? 24.735 15.536 -33.419 1.00 74.88 85 THR A CA 1
ATOM 661 C C . THR A 1 85 ? 23.445 15.996 -34.102 1.00 74.88 85 THR A C 1
ATOM 663 O O . THR A 1 85 ? 22.613 15.167 -34.473 1.00 74.88 85 THR A O 1
ATOM 666 N N . TYR A 1 86 ? 23.308 17.299 -34.369 1.00 75.56 86 TYR A N 1
ATOM 667 C CA . TYR A 1 86 ? 22.161 17.851 -35.094 1.00 75.56 86 TYR A CA 1
ATOM 668 C C . TYR A 1 86 ? 22.063 17.324 -36.529 1.00 75.56 86 TYR A C 1
ATOM 670 O O . TYR A 1 86 ? 20.982 16.937 -36.972 1.00 75.56 86 TYR A O 1
ATOM 678 N N . LEU A 1 87 ? 23.184 17.253 -37.252 1.00 77.81 87 LEU A N 1
ATOM 679 C CA . LEU A 1 87 ? 23.220 16.710 -38.612 1.00 77.81 87 LEU A CA 1
ATOM 680 C C . LEU A 1 87 ? 22.835 15.224 -38.640 1.00 77.81 87 LEU A C 1
ATOM 682 O O . LEU A 1 87 ? 22.072 14.805 -39.513 1.00 77.81 87 LEU A O 1
ATOM 686 N N . LYS A 1 88 ? 23.298 14.430 -37.663 1.00 75.06 88 LYS A N 1
ATOM 687 C CA . LYS A 1 88 ? 22.881 13.026 -37.508 1.00 75.06 88 LYS A CA 1
ATOM 688 C C . LYS A 1 88 ? 21.378 12.908 -37.252 1.00 75.06 88 LYS A C 1
ATOM 690 O O . LYS A 1 88 ? 20.723 12.106 -37.913 1.00 75.06 88 LYS A O 1
ATOM 695 N N . TYR A 1 89 ? 20.829 13.738 -36.365 1.00 69.69 89 TYR A N 1
ATOM 696 C CA . TYR A 1 89 ? 19.394 13.771 -36.076 1.00 69.69 89 TYR A CA 1
ATOM 697 C C . TYR A 1 89 ? 18.557 14.108 -37.323 1.00 69.69 89 TYR A C 1
ATOM 699 O O . TYR A 1 89 ? 17.582 13.419 -37.626 1.00 69.69 89 TYR A O 1
ATOM 707 N N . PHE A 1 90 ? 18.961 15.121 -38.099 1.00 71.31 90 PHE A N 1
ATOM 708 C CA . PHE A 1 90 ? 18.279 15.491 -39.345 1.00 71.31 90 PHE A CA 1
ATOM 709 C C . PHE A 1 90 ? 18.337 14.387 -40.406 1.00 71.31 90 PHE A C 1
ATOM 711 O O . PHE A 1 90 ? 17.324 14.097 -41.043 1.00 71.31 90 PHE A O 1
ATOM 718 N N . SER A 1 91 ? 19.493 13.738 -40.562 1.00 72.56 91 SER A N 1
ATOM 719 C CA . SER A 1 91 ? 19.661 12.621 -41.495 1.00 72.56 91 SER A CA 1
ATOM 720 C C . SER A 1 91 ? 18.752 11.438 -41.132 1.00 72.56 91 SER A C 1
ATOM 722 O O . SER A 1 91 ? 18.017 10.931 -41.981 1.00 72.56 91 SER A O 1
ATOM 724 N N . GLN A 1 92 ? 18.695 11.068 -39.848 1.00 66.44 92 GLN A N 1
ATOM 725 C CA . GLN A 1 92 ? 17.858 9.966 -39.357 1.00 66.44 92 GLN A CA 1
ATOM 726 C C . GLN A 1 92 ? 16.351 10.236 -39.482 1.00 66.44 92 GLN A C 1
ATOM 728 O O . GLN A 1 92 ? 15.585 9.316 -39.763 1.00 66.44 92 GLN A O 1
ATOM 733 N N . LYS A 1 93 ? 15.911 11.493 -39.333 1.00 59.09 93 LYS A N 1
ATOM 734 C CA . LYS A 1 93 ? 14.492 11.880 -39.452 1.00 59.09 93 LYS A CA 1
ATOM 735 C C . LYS A 1 93 ? 13.932 11.708 -40.873 1.00 59.09 93 LYS A C 1
ATOM 737 O O . LYS A 1 93 ? 12.726 11.517 -41.051 1.00 59.09 93 LYS A O 1
ATOM 742 N N . SER A 1 94 ? 14.794 11.778 -41.889 1.00 60.09 94 SER A N 1
ATOM 743 C CA . SER A 1 94 ? 14.396 11.655 -43.299 1.00 60.09 94 SER A CA 1
ATOM 744 C C . SER A 1 94 ? 14.102 10.211 -43.727 1.00 60.09 94 SER A C 1
ATOM 746 O O . SER A 1 94 ? 13.231 9.993 -44.564 1.00 60.09 94 SER A O 1
ATOM 748 N N . SER A 1 95 ? 14.752 9.227 -43.100 1.00 66.81 95 SER A N 1
ATOM 749 C CA . SER A 1 95 ? 14.692 7.802 -43.463 1.00 66.81 95 SER A CA 1
ATOM 750 C C . SER A 1 95 ? 13.770 6.963 -42.571 1.00 66.81 95 SER A C 1
ATOM 752 O O . SER A 1 95 ? 13.651 5.755 -42.761 1.00 66.81 95 SER A O 1
ATOM 754 N N . THR A 1 96 ? 13.101 7.583 -41.597 1.00 72.38 96 THR A N 1
ATOM 755 C CA . THR A 1 96 ? 12.247 6.870 -40.641 1.00 72.38 96 THR A CA 1
ATOM 756 C C . THR A 1 96 ? 10.924 6.422 -41.293 1.00 72.38 96 THR A C 1
ATOM 758 O O . THR A 1 96 ? 10.253 7.271 -41.897 1.00 72.38 96 THR A O 1
ATOM 761 N N . PRO A 1 97 ? 10.500 5.148 -41.144 1.00 85.31 97 PRO A N 1
ATOM 762 C CA . PRO A 1 97 ? 9.206 4.660 -41.633 1.00 85.31 97 PRO A CA 1
ATOM 763 C C . PRO A 1 97 ? 8.022 5.503 -41.135 1.00 85.31 97 PRO A C 1
ATOM 765 O O . PRO A 1 97 ? 8.016 5.944 -39.985 1.00 85.31 97 PRO A O 1
ATOM 768 N N . GLU A 1 98 ? 6.992 5.707 -41.964 1.00 81.00 98 GLU A N 1
ATOM 769 C CA . GLU A 1 98 ? 5.819 6.532 -41.604 1.00 81.00 98 GLU A CA 1
ATOM 770 C C . GLU A 1 98 ? 5.090 6.015 -40.362 1.00 81.00 98 GLU A C 1
ATOM 772 O O . GLU A 1 98 ? 4.770 6.792 -39.465 1.00 81.00 98 GLU A O 1
ATOM 777 N N . LYS A 1 99 ? 4.941 4.694 -40.247 1.00 77.88 99 LYS A N 1
ATOM 778 C CA . LYS A 1 99 ? 4.328 4.044 -39.084 1.00 77.88 99 LYS A CA 1
ATOM 779 C C . LYS A 1 99 ? 5.077 4.336 -37.775 1.00 77.88 99 LYS A C 1
ATOM 781 O O . LYS A 1 99 ? 4.466 4.560 -36.735 1.00 77.88 99 LYS A O 1
ATOM 786 N N . LEU A 1 100 ? 6.409 4.408 -37.829 1.00 77.94 100 LEU A N 1
ATOM 787 C CA . LEU A 1 100 ? 7.238 4.778 -36.678 1.00 77.94 100 LEU A CA 1
ATOM 788 C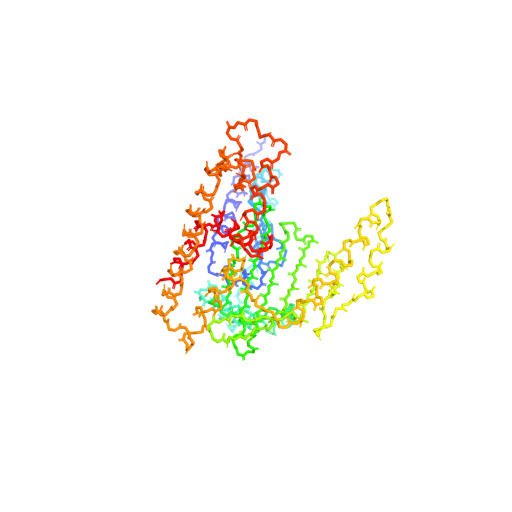 C . LEU A 1 100 ? 7.037 6.255 -36.300 1.00 77.94 100 LEU A C 1
ATOM 790 O O . LEU A 1 100 ? 6.964 6.583 -35.116 1.00 77.94 100 LEU A O 1
ATOM 794 N N . LYS A 1 101 ? 6.881 7.144 -37.290 1.00 76.12 101 LYS A N 1
ATOM 795 C CA . LYS A 1 101 ? 6.562 8.563 -37.052 1.00 76.12 101 LYS A CA 1
ATOM 796 C C . LYS A 1 101 ? 5.193 8.726 -36.390 1.00 76.12 101 LYS A C 1
ATOM 798 O O . LYS A 1 101 ? 5.073 9.525 -35.466 1.00 76.12 101 LYS A O 1
ATOM 803 N N . GLU A 1 102 ? 4.191 7.961 -36.819 1.00 79.00 102 GLU A N 1
ATOM 804 C CA . GLU A 1 102 ? 2.846 7.975 -36.235 1.00 79.00 102 GLU A CA 1
ATOM 805 C C . GLU A 1 102 ? 2.855 7.532 -34.765 1.00 79.00 102 GLU A C 1
ATOM 807 O O . GLU A 1 102 ? 2.332 8.240 -33.903 1.00 79.00 102 GLU A O 1
ATOM 812 N N . LEU A 1 103 ? 3.516 6.415 -34.448 1.00 79.44 103 LEU A N 1
ATOM 813 C CA . LEU A 1 103 ? 3.623 5.914 -33.073 1.00 79.44 103 LEU A CA 1
ATOM 814 C C . LEU A 1 103 ? 4.371 6.894 -32.164 1.00 79.44 103 LEU A C 1
ATOM 816 O O . LEU A 1 103 ? 3.910 7.202 -31.063 1.00 79.44 103 LEU A O 1
ATOM 820 N N . GLN A 1 104 ? 5.486 7.456 -32.639 1.00 79.88 104 GLN A N 1
ATOM 821 C CA . GLN A 1 104 ? 6.220 8.490 -31.906 1.00 79.88 104 GLN A CA 1
ATOM 822 C C . GLN A 1 104 ? 5.377 9.754 -31.698 1.00 79.88 104 GLN A C 1
ATOM 824 O O . GLN A 1 104 ? 5.416 10.348 -30.619 1.00 79.88 104 GLN A O 1
ATOM 829 N N . PHE A 1 105 ? 4.592 10.155 -32.702 1.00 78.94 105 PHE A N 1
ATOM 830 C CA . PHE A 1 105 ? 3.680 11.289 -32.602 1.00 78.94 105 PHE A CA 1
ATOM 831 C C . PHE A 1 105 ? 2.583 11.033 -31.565 1.00 78.94 105 PHE A C 1
ATOM 833 O O . PHE A 1 105 ? 2.338 11.896 -30.720 1.00 78.94 105 PHE A O 1
ATOM 840 N N . LYS A 1 106 ? 1.985 9.837 -31.576 1.00 75.12 106 LYS A N 1
ATOM 841 C CA . LYS A 1 106 ? 0.956 9.412 -30.623 1.00 75.12 106 LYS A CA 1
ATOM 842 C C . LYS A 1 106 ? 1.483 9.430 -29.187 1.00 75.12 106 LYS A C 1
ATOM 844 O O . LYS A 1 106 ? 0.852 10.042 -28.330 1.00 75.12 106 LYS A O 1
ATOM 849 N N . ILE A 1 107 ? 2.667 8.863 -28.937 1.00 81.44 107 ILE A N 1
ATOM 850 C CA . ILE A 1 107 ? 3.320 8.906 -27.615 1.00 81.44 107 ILE A CA 1
ATOM 851 C C . ILE A 1 107 ? 3.613 10.351 -27.188 1.00 81.44 107 ILE A C 1
ATOM 853 O O . ILE A 1 107 ? 3.535 10.667 -26.003 1.00 81.44 107 ILE A O 1
ATOM 857 N N . ALA A 1 108 ? 3.952 11.240 -28.123 1.00 74.38 108 ALA A N 1
ATOM 858 C CA . ALA A 1 108 ? 4.337 12.607 -27.792 1.00 74.38 108 ALA A CA 1
ATOM 859 C C . ALA A 1 108 ? 3.167 13.569 -27.532 1.00 74.38 108 ALA A C 1
ATOM 861 O O . ALA A 1 108 ? 3.371 14.549 -26.815 1.00 74.38 108 ALA A O 1
ATOM 862 N N . HIS A 1 109 ? 1.977 13.309 -28.086 1.00 72.12 109 HIS A N 1
ATOM 863 C CA . HIS A 1 109 ? 0.874 14.282 -28.091 1.00 72.12 109 HIS A CA 1
ATOM 864 C C . HIS A 1 109 ? -0.444 13.769 -27.499 1.00 72.12 109 HIS A C 1
ATOM 866 O O . HIS A 1 109 ? -1.261 14.588 -27.087 1.00 72.12 109 HIS A O 1
ATOM 872 N N . ALA A 1 110 ? -0.677 12.455 -27.437 1.00 74.00 110 ALA A N 1
ATOM 873 C CA . ALA A 1 110 ? -1.898 11.901 -26.853 1.00 74.00 110 ALA A CA 1
ATOM 874 C C . ALA A 1 110 ? -1.684 11.534 -25.379 1.00 74.00 110 ALA A C 1
ATOM 876 O O . ALA A 1 110 ? -0.611 11.071 -25.005 1.00 74.00 110 ALA A O 1
ATOM 877 N N . HIS A 1 111 ? -2.706 11.682 -24.539 1.00 77.50 111 HIS A N 1
ATOM 878 C CA . HIS A 1 111 ? -2.694 11.099 -23.196 1.00 77.50 111 HIS A CA 1
ATOM 879 C C . HIS A 1 111 ? -2.986 9.601 -23.311 1.00 77.50 111 HIS A C 1
ATOM 881 O O . HIS A 1 111 ? -4.097 9.220 -23.671 1.00 77.50 111 HIS A O 1
ATOM 887 N N . LEU A 1 112 ? -1.982 8.761 -23.056 1.00 75.31 112 LEU A N 1
ATOM 888 C CA . LEU A 1 112 ? -2.071 7.311 -23.239 1.00 75.31 112 LEU A CA 1
ATOM 889 C C . LEU A 1 112 ? -2.090 6.589 -21.892 1.00 75.31 112 LEU A C 1
ATOM 891 O O . LEU A 1 112 ? -1.474 7.052 -20.929 1.00 75.31 112 LEU A O 1
ATOM 895 N N . THR A 1 113 ? -2.765 5.445 -21.812 1.00 81.38 113 THR A N 1
ATOM 896 C CA . THR A 1 113 ? -2.647 4.533 -20.660 1.00 81.38 113 THR A CA 1
ATOM 897 C C . THR A 1 113 ? -1.289 3.820 -20.668 1.00 81.38 113 THR A C 1
ATOM 899 O O . THR A 1 113 ? -0.629 3.764 -21.707 1.00 81.38 113 THR A O 1
ATOM 902 N N . LYS A 1 114 ? -0.854 3.258 -19.529 1.00 83.81 114 LYS A N 1
ATOM 903 C CA . LYS A 1 114 ? 0.422 2.520 -19.416 1.00 83.81 114 LYS A CA 1
ATOM 904 C C . LYS A 1 114 ? 0.538 1.429 -20.488 1.00 83.81 114 LYS A C 1
ATOM 906 O O . LYS A 1 114 ? 1.509 1.410 -21.239 1.00 83.81 114 LYS A O 1
ATOM 911 N N . LYS A 1 115 ? -0.509 0.618 -20.654 1.00 83.88 115 LYS A N 1
ATOM 912 C CA . LYS A 1 115 ? -0.605 -0.418 -21.691 1.00 83.88 115 LYS A CA 1
ATOM 913 C C . LYS A 1 115 ? -0.494 0.120 -23.113 1.00 83.88 115 LYS A C 1
ATOM 915 O O . LYS A 1 115 ? 0.272 -0.406 -23.905 1.00 83.88 115 LYS A O 1
ATOM 920 N N . GLN A 1 116 ? -1.186 1.215 -23.433 1.00 86.38 116 GLN A N 1
ATOM 921 C CA . GLN A 1 116 ? -1.080 1.837 -24.757 1.00 86.38 116 GLN A CA 1
ATOM 922 C C . GLN A 1 116 ? 0.338 2.347 -25.048 1.00 86.38 116 GLN A C 1
ATOM 924 O O . GLN A 1 116 ? 0.769 2.322 -26.201 1.00 86.38 116 GLN A O 1
ATOM 929 N N . VAL A 1 117 ? 1.059 2.811 -24.022 1.00 88.19 117 VAL A N 1
ATOM 930 C CA . VAL A 1 117 ? 2.474 3.186 -24.143 1.00 88.19 117 VAL A CA 1
ATOM 931 C C . VAL A 1 117 ? 3.343 1.944 -24.348 1.00 88.19 117 VAL A C 1
ATOM 933 O O . VAL A 1 117 ? 4.177 1.953 -25.250 1.00 88.19 117 VAL A O 1
ATOM 936 N N . GLN A 1 118 ? 3.129 0.870 -23.582 1.00 89.19 118 GLN A N 1
ATOM 937 C CA . GLN A 1 118 ? 3.845 -0.402 -23.746 1.00 89.19 118 GLN A CA 1
ATOM 938 C C . GLN A 1 118 ? 3.629 -1.002 -25.140 1.00 89.19 118 GLN A C 1
ATOM 940 O O . GLN A 1 118 ? 4.600 -1.362 -25.798 1.00 89.19 118 GLN A O 1
ATOM 945 N N . ASP A 1 119 ? 2.387 -1.061 -25.622 1.00 89.88 119 ASP A N 1
ATOM 946 C CA . ASP A 1 119 ? 2.042 -1.591 -26.944 1.00 89.88 119 ASP A CA 1
ATOM 947 C C . ASP A 1 119 ? 2.687 -0.761 -28.057 1.00 89.88 119 ASP A C 1
ATOM 949 O O . ASP A 1 119 ? 3.318 -1.310 -28.961 1.00 89.88 119 ASP A O 1
ATOM 953 N N . ALA A 1 120 ? 2.609 0.572 -27.956 1.00 89.44 120 ALA A N 1
ATOM 954 C CA . ALA A 1 120 ? 3.253 1.463 -28.913 1.00 89.44 120 ALA A CA 1
ATOM 955 C C . ALA A 1 120 ? 4.780 1.291 -28.912 1.00 89.44 120 ALA A C 1
ATOM 957 O O . ALA A 1 120 ? 5.397 1.302 -29.974 1.00 89.44 120 ALA A O 1
ATOM 958 N N . LEU A 1 121 ? 5.403 1.105 -27.746 1.00 89.75 121 LEU A N 1
ATOM 959 C CA . LEU A 1 121 ? 6.841 0.866 -27.649 1.00 89.75 121 LEU A CA 1
ATOM 960 C C . LEU A 1 121 ? 7.237 -0.524 -28.162 1.00 89.75 121 LEU A C 1
ATOM 962 O O . LEU A 1 121 ? 8.219 -0.613 -28.890 1.00 89.75 121 LEU A O 1
ATOM 966 N N . LYS A 1 122 ? 6.472 -1.585 -27.876 1.00 90.31 122 LYS A N 1
ATOM 967 C CA . LYS A 1 122 ? 6.687 -2.923 -28.461 1.00 90.31 122 LYS A CA 1
ATOM 968 C C . LYS A 1 122 ? 6.621 -2.874 -29.983 1.00 90.31 122 LYS A C 1
ATOM 970 O O . LYS A 1 122 ? 7.465 -3.454 -30.659 1.00 90.31 122 LYS A O 1
ATOM 975 N N . GLU A 1 123 ? 5.652 -2.143 -30.529 1.00 89.81 123 GLU A N 1
ATOM 976 C CA . GLU A 1 123 ? 5.505 -1.978 -31.972 1.00 89.81 123 GLU A CA 1
ATOM 977 C C . GLU A 1 123 ? 6.660 -1.168 -32.583 1.00 89.81 123 GLU A C 1
ATOM 979 O O . GLU A 1 123 ? 7.174 -1.529 -33.644 1.00 89.81 123 GLU A O 1
ATOM 984 N N . ILE A 1 124 ? 7.133 -0.125 -31.891 1.00 88.00 124 ILE A N 1
ATOM 985 C CA . ILE A 1 124 ? 8.360 0.596 -32.261 1.00 88.00 124 ILE A CA 1
ATOM 986 C C . ILE A 1 124 ? 9.565 -0.355 -32.269 1.00 88.00 124 ILE A C 1
ATOM 988 O O . ILE A 1 124 ? 10.320 -0.357 -33.242 1.00 88.00 124 ILE A O 1
ATOM 992 N N . GLY A 1 125 ? 9.721 -1.184 -31.233 1.00 85.25 125 GLY A N 1
ATOM 993 C CA . GLY A 1 125 ? 10.766 -2.204 -31.144 1.00 85.25 125 GLY A CA 1
ATOM 994 C C . GLY A 1 125 ? 10.724 -3.166 -32.327 1.00 85.25 125 GLY A C 1
ATOM 995 O O . GLY A 1 125 ? 11.720 -3.316 -33.033 1.00 85.25 125 GLY A O 1
ATOM 996 N N . ALA A 1 126 ? 9.547 -3.716 -32.632 1.00 88.12 126 ALA A N 1
ATOM 997 C CA . ALA A 1 126 ? 9.345 -4.619 -33.760 1.00 88.12 126 ALA A CA 1
ATOM 998 C C . ALA A 1 126 ? 9.729 -3.980 -35.108 1.00 88.12 126 ALA A C 1
ATOM 1000 O O . ALA A 1 126 ? 10.402 -4.616 -35.919 1.00 88.12 126 ALA A O 1
ATOM 1001 N N . ILE A 1 127 ? 9.368 -2.709 -35.340 1.00 85.50 127 ILE A N 1
ATOM 1002 C CA . ILE A 1 127 ? 9.767 -1.965 -36.550 1.00 85.50 127 ILE A CA 1
ATOM 1003 C C . ILE A 1 127 ? 11.290 -1.770 -36.608 1.00 85.50 127 ILE A C 1
ATOM 1005 O O . ILE A 1 127 ? 11.877 -1.792 -37.689 1.00 85.50 127 ILE A O 1
ATOM 1009 N N . MET A 1 128 ? 11.933 -1.576 -35.456 1.00 80.62 128 MET A N 1
ATOM 1010 C CA . MET A 1 128 ? 13.380 -1.384 -35.341 1.00 80.62 128 MET A CA 1
ATOM 1011 C C . MET A 1 128 ? 14.177 -2.698 -35.285 1.00 80.62 128 MET A C 1
ATOM 1013 O O . MET A 1 128 ? 15.405 -2.650 -35.226 1.00 80.62 128 MET A O 1
ATOM 1017 N N . GLY A 1 129 ? 13.511 -3.859 -35.312 1.00 83.62 129 GLY A N 1
ATOM 1018 C CA . GLY A 1 129 ? 14.155 -5.164 -35.145 1.00 83.62 129 GLY A CA 1
ATOM 1019 C C . GLY A 1 129 ? 14.737 -5.381 -33.743 1.00 83.62 129 GLY A C 1
ATOM 1020 O O . GLY A 1 129 ? 15.703 -6.123 -33.591 1.00 83.62 129 GLY A O 1
ATOM 1021 N N . GLN A 1 130 ? 14.186 -4.704 -32.735 1.00 81.44 130 GLN A N 1
ATOM 1022 C CA . GLN A 1 130 ? 14.570 -4.818 -31.331 1.00 81.44 130 GLN A CA 1
ATOM 1023 C C . GLN A 1 130 ? 13.421 -5.431 -30.534 1.00 81.44 130 GLN A C 1
ATOM 1025 O O . GLN A 1 130 ? 12.289 -4.953 -30.602 1.00 81.44 130 GLN A O 1
ATOM 1030 N N . ASP A 1 131 ? 13.714 -6.468 -29.756 1.00 74.62 131 ASP A N 1
ATOM 1031 C CA . ASP A 1 131 ? 12.739 -7.004 -28.814 1.00 74.62 131 ASP A CA 1
ATOM 1032 C C . ASP A 1 131 ? 12.737 -6.132 -27.556 1.00 74.62 131 ASP A C 1
ATOM 1034 O O . ASP A 1 131 ? 13.698 -6.115 -26.785 1.00 74.62 131 ASP A O 1
ATOM 1038 N N . ILE A 1 132 ? 11.687 -5.327 -27.402 1.00 74.81 132 ILE A N 1
ATOM 1039 C CA . ILE A 1 132 ? 11.498 -4.485 -26.223 1.00 74.81 132 ILE A CA 1
ATOM 1040 C C . ILE A 1 132 ? 10.654 -5.285 -25.238 1.00 74.81 132 ILE A C 1
ATOM 1042 O O . ILE A 1 132 ? 9.421 -5.220 -25.232 1.00 74.81 132 ILE A O 1
ATOM 1046 N N . SER A 1 133 ? 11.341 -6.051 -24.397 1.00 62.88 133 SER A N 1
ATOM 1047 C CA . SER A 1 133 ? 10.737 -6.680 -23.234 1.00 62.88 133 SER A CA 1
ATOM 1048 C C . SER A 1 133 ? 10.611 -5.641 -22.125 1.00 62.88 133 SER A C 1
ATOM 1050 O O . SER A 1 133 ? 11.610 -5.178 -21.572 1.00 62.88 133 SER A O 1
ATOM 1052 N N . PHE A 1 134 ? 9.381 -5.282 -21.784 1.00 63.56 134 PHE A N 1
ATOM 1053 C CA . PHE A 1 134 ? 9.118 -4.686 -20.480 1.00 63.56 134 PHE A CA 1
ATOM 1054 C C . PHE A 1 134 ? 9.256 -5.796 -19.436 1.00 63.56 134 PHE A C 1
ATOM 1056 O O . PHE A 1 134 ? 8.892 -6.935 -19.761 1.00 63.56 134 PHE A O 1
ATOM 1063 N N . PRO A 1 135 ? 9.785 -5.515 -18.228 1.00 52.22 135 PRO A N 1
ATOM 1064 C CA . PRO A 1 135 ? 9.681 -6.471 -17.133 1.00 52.22 135 PRO A CA 1
ATOM 1065 C C . PRO A 1 135 ? 8.233 -6.956 -17.091 1.00 52.22 135 PRO A C 1
ATOM 1067 O O . PRO A 1 135 ? 7.310 -6.151 -17.239 1.00 52.22 135 PRO A O 1
ATOM 1070 N N . VAL A 1 136 ? 8.053 -8.281 -17.048 1.00 41.50 136 VAL A N 1
ATOM 1071 C CA . VAL A 1 136 ? 6.726 -8.891 -16.968 1.00 41.50 136 VAL A CA 1
ATOM 1072 C C . VAL A 1 136 ? 6.106 -8.326 -15.711 1.00 41.50 136 VAL A C 1
ATOM 1074 O O . VAL A 1 136 ? 6.504 -8.655 -14.599 1.00 41.50 136 VAL A O 1
ATOM 1077 N N . ASP A 1 137 ? 5.215 -7.376 -15.936 1.00 43.88 137 ASP A N 1
ATOM 1078 C CA . ASP A 1 137 ? 4.586 -6.593 -14.908 1.00 43.88 137 ASP A CA 1
ATOM 1079 C C . ASP A 1 137 ? 3.788 -7.566 -14.037 1.00 43.88 137 ASP A C 1
ATOM 1081 O O . ASP A 1 137 ? 2.738 -8.069 -14.433 1.00 43.88 137 ASP A O 1
ATOM 1085 N N . GLY A 1 138 ? 4.306 -7.845 -12.840 1.00 40.41 138 GLY A N 1
ATOM 1086 C CA . GLY A 1 138 ? 3.467 -8.238 -11.713 1.00 40.41 138 GLY A CA 1
ATOM 1087 C C . GLY A 1 138 ? 2.517 -7.101 -11.311 1.00 40.41 138 GLY A C 1
ATOM 1088 O O . GLY A 1 138 ? 1.581 -7.339 -10.553 1.00 40.41 138 GLY A O 1
ATOM 1089 N N . SER A 1 139 ? 2.707 -5.881 -11.844 1.00 39.75 139 SER A N 1
ATOM 1090 C CA . SER A 1 139 ? 1.711 -4.818 -11.756 1.00 39.75 139 SER A CA 1
ATOM 1091 C C . SER A 1 139 ? 0.630 -5.031 -12.818 1.00 39.75 139 SER A C 1
ATOM 1093 O O . SER A 1 139 ? 0.791 -4.775 -14.013 1.00 39.75 139 SER A O 1
ATOM 1095 N N . MET A 1 140 ? -0.487 -5.585 -12.352 1.00 43.16 140 MET A N 1
ATOM 1096 C CA . MET A 1 140 ? -1.736 -5.641 -13.096 1.00 43.16 140 MET A CA 1
ATOM 1097 C C . MET A 1 140 ? -2.094 -4.256 -13.662 1.00 43.16 140 MET A C 1
ATOM 1099 O O . MET A 1 140 ? -1.758 -3.211 -13.112 1.00 43.16 140 MET A O 1
ATOM 1103 N N . ASP A 1 141 ? -2.778 -4.288 -14.801 1.00 38.12 141 ASP A N 1
ATOM 1104 C CA . ASP A 1 141 ? -3.341 -3.171 -15.562 1.00 38.12 141 ASP A CA 1
ATOM 1105 C C . ASP A 1 141 ? -4.363 -2.401 -14.693 1.00 38.12 141 ASP A C 1
ATOM 1107 O O . ASP A 1 141 ? -5.569 -2.600 -14.819 1.00 38.12 141 ASP A O 1
ATOM 1111 N N . TYR A 1 142 ? -3.899 -1.568 -13.757 1.00 43.41 142 TYR A N 1
ATOM 1112 C CA . TYR A 1 142 ? -4.771 -0.742 -12.927 1.00 43.41 142 TYR A CA 1
ATOM 1113 C C . TYR A 1 142 ? -5.040 0.591 -13.618 1.00 43.41 142 TYR A C 1
ATOM 1115 O O . TYR A 1 142 ? -4.147 1.388 -13.904 1.00 43.41 142 TYR A O 1
ATOM 1123 N N . THR A 1 143 ? -6.311 0.846 -13.893 1.00 43.88 143 THR A N 1
ATOM 1124 C CA . THR A 1 143 ? -6.827 2.210 -13.960 1.00 43.88 143 THR A CA 1
ATOM 1125 C C . THR A 1 143 ? -6.546 2.888 -12.615 1.00 43.88 143 THR A C 1
ATOM 1127 O O . THR A 1 143 ? -6.883 2.295 -11.592 1.00 43.88 143 THR A O 1
ATOM 1130 N N . ASP A 1 144 ? -5.993 4.111 -12.616 1.00 54.81 144 ASP A N 1
ATOM 1131 C CA . ASP A 1 144 ? -5.672 4.937 -11.422 1.00 54.81 144 ASP A CA 1
ATOM 1132 C C . ASP A 1 144 ? -6.823 5.033 -10.379 1.00 54.81 144 ASP A C 1
ATOM 1134 O O . ASP A 1 144 ? -6.618 5.496 -9.266 1.00 54.81 144 ASP A O 1
ATOM 1138 N N . GLU A 1 145 ? -8.048 4.616 -10.720 1.00 61.09 145 GLU A N 1
ATOM 1139 C CA . GLU A 1 145 ? -9.232 4.617 -9.850 1.00 61.09 145 GLU A CA 1
ATOM 1140 C C . GLU A 1 145 ? -9.273 3.472 -8.817 1.00 61.09 145 GLU A C 1
ATOM 1142 O O . GLU A 1 145 ? -9.984 3.590 -7.822 1.00 61.09 145 GLU A O 1
ATOM 1147 N N . LEU A 1 146 ? -8.533 2.374 -9.029 1.00 83.12 146 LEU A N 1
ATOM 1148 C CA . LEU A 1 146 ? -8.515 1.213 -8.120 1.00 83.12 146 LEU A CA 1
ATOM 1149 C C . LEU A 1 146 ? -7.253 1.123 -7.262 1.00 83.12 146 LEU A C 1
ATOM 1151 O O . LEU A 1 146 ? -7.078 0.123 -6.562 1.00 8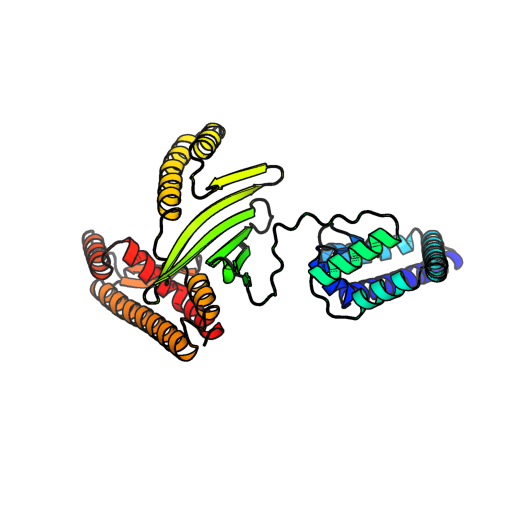3.12 146 LEU A O 1
ATOM 1155 N N . SER A 1 147 ? -6.412 2.158 -7.268 1.00 84.00 147 SER A N 1
ATOM 1156 C CA . SER A 1 147 ? -5.304 2.286 -6.326 1.00 84.00 147 SER A CA 1
ATOM 1157 C C . SER A 1 147 ? -5.462 3.498 -5.409 1.00 84.00 147 SER A C 1
ATOM 1159 O O . SER A 1 147 ? -6.113 4.491 -5.735 1.00 84.00 147 SER A O 1
ATOM 1161 N N . MET A 1 148 ? -4.908 3.389 -4.206 1.00 85.25 148 MET A N 1
ATOM 1162 C CA . MET A 1 148 ? -4.886 4.448 -3.208 1.00 85.25 148 MET A CA 1
ATOM 1163 C C . MET A 1 148 ? -3.561 4.392 -2.458 1.00 85.25 148 MET A C 1
ATOM 1165 O O . MET A 1 148 ? -3.227 3.379 -1.843 1.00 85.25 148 MET A O 1
ATOM 1169 N N . VAL A 1 149 ? -2.848 5.514 -2.451 1.00 82.94 149 VAL A N 1
ATOM 1170 C CA . VAL A 1 149 ? -1.696 5.720 -1.569 1.00 82.94 149 VAL A CA 1
ATOM 1171 C C . VAL A 1 149 ? -2.210 5.953 -0.149 1.00 82.94 149 VAL A C 1
ATOM 1173 O O . VAL A 1 149 ? -3.038 6.842 0.068 1.00 82.94 149 VAL A O 1
ATOM 1176 N N . LEU A 1 150 ? -1.735 5.140 0.790 1.00 81.50 150 LEU A N 1
ATOM 1177 C CA . LEU A 1 150 ? -1.968 5.320 2.221 1.00 81.50 150 LEU A CA 1
ATOM 1178 C C . LEU A 1 150 ? -1.094 6.478 2.697 1.00 81.50 150 LEU A C 1
ATOM 1180 O O . LEU A 1 150 ? 0.092 6.522 2.366 1.00 81.50 150 LEU A O 1
ATOM 1184 N N . GLU A 1 151 ? -1.677 7.450 3.399 1.00 68.69 151 GLU A N 1
ATOM 1185 C CA . GLU A 1 151 ? -0.920 8.642 3.796 1.00 68.69 151 GLU A CA 1
ATOM 1186 C C . GLU A 1 151 ? 0.194 8.292 4.808 1.00 68.69 151 GLU A C 1
ATOM 1188 O O . GLU A 1 151 ? -0.006 7.526 5.750 1.00 68.69 151 GLU A O 1
ATOM 1193 N N . ASP A 1 152 ? 1.384 8.848 4.538 1.00 58.44 152 ASP A N 1
ATOM 1194 C CA . ASP A 1 152 ? 2.704 8.430 5.030 1.00 58.44 152 ASP A CA 1
ATOM 1195 C C . ASP A 1 152 ? 2.852 8.312 6.556 1.00 58.44 152 ASP A C 1
ATOM 1197 O O . ASP A 1 152 ? 2.468 9.184 7.339 1.00 58.44 152 ASP A O 1
ATOM 1201 N N . SER A 1 153 ? 3.594 7.271 6.947 1.00 57.66 153 SER A N 1
ATOM 1202 C CA . SER A 1 153 ? 4.295 7.194 8.231 1.00 57.66 153 SER A CA 1
ATOM 1203 C C . SER A 1 153 ? 5.248 8.396 8.394 1.00 57.66 153 SER A C 1
ATOM 1205 O O . SER A 1 153 ? 5.915 8.765 7.423 1.00 57.66 153 SER A O 1
ATOM 1207 N N . PRO A 1 154 ? 5.427 8.957 9.609 1.00 53.12 154 PRO A N 1
ATOM 1208 C CA . PRO A 1 154 ? 6.423 10.003 9.893 1.00 53.12 154 PRO A CA 1
ATOM 1209 C C . PRO A 1 154 ? 7.853 9.663 9.436 1.00 53.12 154 PRO A C 1
ATOM 1211 O O . PRO A 1 154 ? 8.695 10.547 9.299 1.00 53.12 154 PRO A O 1
ATOM 1214 N N . GLU A 1 155 ? 8.124 8.377 9.209 1.00 62.56 155 GLU A N 1
ATOM 1215 C CA . GLU A 1 155 ? 9.412 7.822 8.794 1.00 62.56 155 GLU A CA 1
ATOM 1216 C C . GLU A 1 155 ? 9.599 7.772 7.260 1.00 62.56 155 GLU A C 1
ATOM 1218 O O . GLU A 1 155 ? 10.647 7.338 6.785 1.00 62.56 155 GLU A O 1
ATOM 1223 N N . GLY A 1 156 ? 8.615 8.233 6.474 1.00 66.69 156 GLY A N 1
ATOM 1224 C CA . GLY A 1 156 ? 8.705 8.364 5.011 1.00 66.69 156 GLY A CA 1
ATOM 1225 C C . GLY A 1 156 ? 8.466 7.074 4.218 1.00 66.69 156 GLY A C 1
ATOM 1226 O O . GLY A 1 156 ? 8.851 6.990 3.052 1.00 66.69 156 GLY A O 1
ATOM 1227 N N . TYR A 1 157 ? 7.872 6.054 4.837 1.00 76.94 157 TYR A N 1
ATOM 1228 C CA . TYR A 1 157 ? 7.488 4.826 4.142 1.00 76.94 157 TYR A CA 1
ATOM 1229 C C . TYR A 1 157 ? 6.328 5.073 3.188 1.00 76.94 157 TYR A C 1
ATOM 1231 O O . TYR A 1 157 ? 5.238 5.414 3.637 1.00 76.94 157 TYR A O 1
ATOM 1239 N N . PHE A 1 158 ? 6.539 4.762 1.911 1.00 81.25 158 PHE A N 1
ATOM 1240 C CA . PHE A 1 158 ? 5.469 4.743 0.926 1.00 81.25 158 PHE A CA 1
ATOM 1241 C C . PHE A 1 158 ? 4.641 3.471 1.089 1.00 81.25 158 PHE A C 1
ATOM 1243 O O . PHE A 1 158 ? 5.194 2.383 1.272 1.00 81.25 158 PHE A O 1
ATOM 1250 N N . SER A 1 159 ? 3.318 3.590 1.003 1.00 86.12 159 SER A N 1
ATOM 1251 C CA . SER A 1 159 ? 2.408 2.447 0.938 1.00 86.12 159 SER A CA 1
ATOM 1252 C C . SER A 1 159 ? 1.248 2.719 -0.010 1.00 86.12 159 SER A C 1
ATOM 1254 O O . SER A 1 159 ? 0.631 3.778 0.029 1.00 86.12 159 SER A O 1
ATOM 1256 N N . GLU A 1 160 ? 0.914 1.739 -0.836 1.00 85.94 160 GLU A N 1
ATOM 1257 C CA . GLU A 1 160 ? -0.169 1.786 -1.808 1.00 85.94 160 GLU A CA 1
ATOM 1258 C C . GLU A 1 160 ? -1.007 0.515 -1.711 1.00 85.94 160 GLU A C 1
ATOM 1260 O O . GLU A 1 160 ? -0.493 -0.605 -1.656 1.00 85.94 160 GLU A O 1
ATOM 1265 N N . ILE A 1 161 ? -2.324 0.695 -1.701 1.00 91.31 161 ILE A N 1
ATOM 1266 C CA . ILE A 1 161 ? -3.290 -0.388 -1.826 1.00 91.31 161 ILE A CA 1
ATOM 1267 C C . ILE A 1 161 ? -3.857 -0.375 -3.225 1.00 91.31 161 ILE A C 1
ATOM 1269 O O . ILE A 1 161 ? -4.246 0.674 -3.726 1.00 91.31 161 ILE A O 1
ATOM 1273 N N . THR A 1 162 ? -3.991 -1.559 -3.810 1.00 90.12 162 THR A N 1
ATOM 1274 C CA . THR A 1 162 ? -4.679 -1.727 -5.082 1.00 90.12 162 THR A CA 1
ATOM 1275 C C . THR A 1 162 ? -5.744 -2.812 -5.025 1.00 90.12 162 THR A C 1
ATOM 1277 O O . THR A 1 162 ? -5.516 -3.871 -4.444 1.00 90.12 162 THR A O 1
ATOM 1280 N N . LEU A 1 163 ? -6.915 -2.558 -5.610 1.00 92.06 163 LEU A N 1
ATOM 1281 C CA . LEU A 1 163 ? -8.069 -3.454 -5.567 1.00 92.06 163 LEU A CA 1
ATOM 1282 C C . LEU A 1 163 ? -8.243 -4.261 -6.852 1.00 92.06 163 LEU A C 1
ATOM 1284 O O . LEU A 1 163 ? -8.260 -3.729 -7.957 1.00 92.06 163 LEU A O 1
ATOM 1288 N N . ASP A 1 164 ? -8.525 -5.546 -6.670 1.00 92.00 164 ASP A N 1
ATOM 1289 C CA . ASP A 1 164 ? -9.099 -6.433 -7.673 1.00 92.00 164 ASP A CA 1
ATOM 1290 C C . ASP A 1 164 ? -10.497 -6.855 -7.202 1.00 92.00 164 ASP A C 1
ATOM 1292 O O . ASP A 1 164 ? -10.692 -7.823 -6.460 1.00 92.00 164 ASP A O 1
ATOM 1296 N N . ILE A 1 165 ? -11.491 -6.068 -7.618 1.00 91.06 165 ILE A N 1
ATOM 1297 C CA . ILE A 1 165 ? -12.904 -6.249 -7.255 1.00 91.06 165 ILE A CA 1
ATOM 1298 C C . ILE A 1 165 ? -13.435 -7.599 -7.756 1.00 91.06 165 ILE A C 1
ATOM 1300 O O . ILE A 1 165 ? -14.215 -8.249 -7.056 1.00 91.06 165 ILE A O 1
ATOM 1304 N N . SER A 1 166 ? -13.003 -8.035 -8.943 1.00 89.81 166 SER A N 1
ATOM 1305 C CA . SER A 1 166 ? -13.523 -9.248 -9.588 1.00 89.81 166 SER A CA 1
ATOM 1306 C C . SER A 1 166 ? -13.148 -10.498 -8.803 1.00 89.81 166 SER A C 1
ATOM 1308 O O . SER A 1 166 ? -13.986 -11.377 -8.609 1.00 89.81 166 SER A O 1
ATOM 1310 N N . ASN A 1 167 ? -11.911 -10.551 -8.307 1.00 91.19 167 ASN A N 1
ATOM 1311 C CA . ASN A 1 167 ? -11.417 -11.677 -7.518 1.00 91.19 167 ASN A CA 1
ATOM 1312 C C . ASN A 1 167 ? -11.550 -11.466 -6.005 1.00 91.19 167 ASN A C 1
ATOM 1314 O O . ASN A 1 167 ? -11.105 -12.322 -5.245 1.00 91.19 167 ASN A O 1
ATOM 1318 N N . LYS A 1 168 ? -12.141 -10.343 -5.567 1.00 95.75 168 LYS A N 1
ATOM 1319 C CA . LYS A 1 168 ? -12.227 -9.933 -4.156 1.00 95.75 168 LYS A CA 1
ATOM 1320 C C . LYS A 1 168 ? -10.860 -9.973 -3.463 1.00 95.75 168 LYS A C 1
ATOM 1322 O O . LYS A 1 168 ? -10.709 -10.484 -2.354 1.00 95.75 168 LYS A O 1
ATOM 1327 N N . LYS A 1 169 ? -9.852 -9.425 -4.142 1.00 96.31 169 LYS A N 1
ATOM 1328 C CA . LYS A 1 169 ? -8.481 -9.323 -3.641 1.00 96.31 169 LYS A CA 1
ATOM 1329 C C . LYS A 1 169 ? -8.028 -7.882 -3.545 1.00 96.31 169 LYS A C 1
ATOM 1331 O O . LYS A 1 169 ? -8.524 -7.012 -4.259 1.00 96.31 169 LYS A O 1
ATOM 1336 N N . TYR A 1 170 ? -7.061 -7.643 -2.677 1.00 95.44 170 TYR A N 1
ATOM 1337 C CA . TYR A 1 170 ? -6.315 -6.401 -2.687 1.00 95.44 170 TYR A CA 1
ATOM 1338 C C . TYR A 1 170 ? -4.829 -6.658 -2.464 1.00 95.44 170 TYR A C 1
ATOM 1340 O O . TYR A 1 170 ? -4.428 -7.632 -1.825 1.00 95.44 170 TYR A O 1
ATOM 1348 N N . TYR A 1 171 ? -4.023 -5.767 -3.018 1.00 93.88 171 TYR A N 1
ATOM 1349 C CA . TYR A 1 171 ? -2.573 -5.823 -3.021 1.00 93.88 171 TYR A CA 1
ATOM 1350 C C . TYR A 1 171 ? -2.076 -4.648 -2.202 1.00 93.88 171 TYR A C 1
ATOM 1352 O O . TYR A 1 171 ? -2.503 -3.520 -2.430 1.00 93.88 171 TYR A O 1
ATOM 1360 N N . LEU A 1 172 ? -1.216 -4.920 -1.233 1.00 92.31 172 LEU A N 1
ATOM 1361 C CA . LEU A 1 172 ? -0.533 -3.908 -0.449 1.00 92.31 172 LEU A CA 1
ATOM 1362 C C . LEU A 1 172 ? 0.928 -3.906 -0.876 1.00 92.31 172 LEU A C 1
ATOM 1364 O O . LEU A 1 172 ? 1.623 -4.905 -0.691 1.00 92.31 172 LEU A O 1
ATOM 1368 N N . TYR A 1 173 ? 1.358 -2.792 -1.445 1.00 88.06 173 TYR A N 1
ATOM 1369 C CA . TYR A 1 173 ? 2.736 -2.525 -1.812 1.00 88.06 173 TYR A CA 1
ATOM 1370 C C . TYR A 1 173 ? 3.281 -1.446 -0.887 1.00 88.06 173 TYR A C 1
ATOM 1372 O O . TYR A 1 173 ? 2.662 -0.397 -0.736 1.00 88.06 173 TYR A O 1
ATOM 1380 N N . SER A 1 174 ? 4.435 -1.682 -0.281 1.00 85.44 174 SER A N 1
ATOM 1381 C CA . SER A 1 174 ? 5.085 -0.707 0.588 1.00 85.44 174 SER A CA 1
ATOM 1382 C C . SER A 1 174 ? 6.587 -0.733 0.377 1.00 85.44 174 SER A C 1
ATOM 1384 O O . SER A 1 174 ? 7.155 -1.791 0.122 1.00 85.44 174 SER A O 1
ATOM 1386 N N . HIS A 1 175 ? 7.264 0.400 0.531 1.00 81.56 175 HIS A N 1
ATOM 1387 C CA . HIS A 1 175 ? 8.724 0.417 0.541 1.00 81.56 175 HIS A CA 1
ATOM 1388 C C . HIS A 1 175 ? 9.292 1.518 1.431 1.00 81.56 175 HIS A C 1
ATOM 1390 O O . HIS A 1 175 ? 8.653 2.542 1.688 1.00 81.56 175 HIS A O 1
ATOM 1396 N N . SER A 1 176 ? 10.523 1.303 1.889 1.00 77.12 176 SER A N 1
ATOM 1397 C CA . SER A 1 176 ? 11.312 2.335 2.557 1.00 77.12 176 SER A CA 1
ATOM 1398 C C . SER A 1 176 ? 11.734 3.437 1.565 1.00 77.12 176 SER A C 1
ATOM 1400 O O . SER A 1 176 ? 11.832 3.174 0.361 1.00 77.12 176 SER A O 1
ATOM 1402 N N . PRO A 1 177 ? 12.024 4.671 2.024 1.00 70.38 177 PRO A N 1
ATOM 1403 C CA . PRO A 1 177 ? 12.453 5.768 1.145 1.00 70.38 177 PRO A CA 1
ATOM 1404 C C . PRO A 1 177 ? 13.680 5.446 0.279 1.00 70.38 177 PRO A C 1
ATOM 1406 O O . PRO A 1 177 ? 13.838 5.987 -0.813 1.00 70.38 177 PRO A O 1
ATOM 1409 N N . ASP A 1 178 ? 14.564 4.588 0.787 1.00 70.75 178 ASP A N 1
ATOM 1410 C CA . ASP A 1 178 ? 15.796 4.142 0.139 1.00 70.75 178 ASP A CA 1
ATOM 1411 C C . ASP A 1 178 ? 15.628 2.846 -0.671 1.00 70.75 178 ASP A C 1
ATOM 1413 O O . ASP A 1 178 ? 16.609 2.341 -1.214 1.00 70.75 178 ASP A O 1
ATOM 1417 N N . TYR A 1 179 ? 14.401 2.311 -0.748 1.00 69.31 179 TYR A N 1
ATOM 1418 C CA . TYR A 1 179 ? 14.041 1.078 -1.455 1.00 69.31 179 TYR A CA 1
ATOM 1419 C C . TYR A 1 179 ? 14.850 -0.154 -1.020 1.00 69.31 179 TYR A C 1
ATOM 1421 O O . TYR A 1 179 ? 14.894 -1.157 -1.732 1.00 69.31 179 TYR A O 1
ATOM 1429 N N . GLN A 1 180 ? 15.484 -0.116 0.157 1.00 71.00 180 GLN A N 1
ATOM 1430 C CA . GLN A 1 180 ? 16.206 -1.274 0.680 1.00 71.00 180 GLN A CA 1
ATOM 1431 C C . GLN A 1 180 ? 15.267 -2.386 1.131 1.00 71.00 180 GLN A C 1
ATOM 1433 O O . GLN A 1 180 ? 15.674 -3.543 1.138 1.00 71.00 180 GLN A O 1
ATOM 1438 N N . GLY A 1 181 ? 14.030 -2.059 1.505 1.00 71.38 181 GLY A N 1
ATOM 1439 C CA . GLY A 1 181 ? 12.986 -3.034 1.791 1.00 71.38 181 GLY A CA 1
ATOM 1440 C C . GLY A 1 181 ? 11.732 -2.706 1.006 1.00 71.38 181 GLY A C 1
ATOM 1441 O O . GLY A 1 181 ? 11.134 -1.649 1.212 1.00 71.38 181 GLY A O 1
ATOM 1442 N N . VAL A 1 182 ? 11.335 -3.625 0.134 1.00 77.44 182 VAL A N 1
ATOM 1443 C CA . VAL A 1 182 ? 10.069 -3.590 -0.591 1.00 77.44 182 VAL A CA 1
ATOM 1444 C C . VAL A 1 182 ? 9.199 -4.726 -0.069 1.00 77.44 182 VAL A C 1
ATOM 1446 O O . VAL A 1 182 ? 9.611 -5.880 -0.018 1.00 77.44 182 VAL A O 1
ATOM 1449 N N . TYR A 1 183 ? 7.984 -4.400 0.337 1.00 86.44 183 TYR A N 1
ATOM 1450 C CA . TYR A 1 183 ? 7.033 -5.309 0.949 1.00 86.44 183 TYR A CA 1
ATOM 1451 C C . TYR A 1 183 ? 5.833 -5.424 0.026 1.00 86.44 183 TYR A C 1
ATOM 1453 O O . TYR A 1 183 ? 5.209 -4.426 -0.328 1.00 86.44 183 TYR A O 1
ATOM 1461 N N . ASN A 1 184 ? 5.485 -6.650 -0.343 1.00 89.81 184 ASN A N 1
ATOM 1462 C CA . ASN A 1 184 ? 4.284 -6.922 -1.113 1.00 89.81 184 ASN A CA 1
ATOM 1463 C C . ASN A 1 184 ? 3.431 -7.917 -0.342 1.00 89.81 184 ASN A C 1
ATOM 1465 O O . ASN A 1 184 ? 3.921 -8.939 0.133 1.00 89.81 184 ASN A O 1
ATOM 1469 N N . SER A 1 185 ? 2.143 -7.641 -0.216 1.00 94.56 185 SER A N 1
ATOM 1470 C CA . SER A 1 185 ? 1.196 -8.573 0.383 1.00 94.56 185 SER A CA 1
ATOM 1471 C C . SER A 1 185 ? -0.074 -8.652 -0.443 1.00 94.56 185 SER A C 1
ATOM 1473 O O . SER A 1 185 ? -0.579 -7.640 -0.922 1.00 94.56 185 SER A O 1
ATOM 1475 N N . VAL A 1 186 ? -0.608 -9.859 -0.579 1.00 96.81 186 VAL A N 1
ATOM 1476 C CA . VAL A 1 186 ? -1.861 -10.134 -1.279 1.00 96.81 186 VAL A CA 1
ATOM 1477 C C . VAL A 1 186 ? -2.872 -10.625 -0.265 1.00 96.81 186 VAL A C 1
ATOM 1479 O O . VAL A 1 186 ? -2.627 -11.596 0.452 1.00 96.81 186 VAL A O 1
ATOM 1482 N N . TYR A 1 187 ? -4.028 -9.982 -0.237 1.00 97.81 187 TYR A N 1
ATOM 1483 C CA . TYR A 1 187 ? -5.135 -10.354 0.626 1.00 97.81 187 TYR A CA 1
ATOM 1484 C C . TYR A 1 187 ? -6.353 -10.708 -0.199 1.00 97.81 187 TYR A C 1
ATOM 1486 O O . TYR A 1 187 ? -6.604 -10.133 -1.256 1.00 97.81 187 TYR A O 1
ATOM 1494 N N . GLU A 1 188 ? -7.140 -11.628 0.331 1.00 98.06 188 GLU A N 1
ATOM 1495 C CA . GLU A 1 188 ? -8.514 -11.847 -0.090 1.00 98.06 188 GLU A CA 1
ATOM 1496 C C . GLU A 1 188 ? -9.436 -11.212 0.941 1.00 98.06 188 GLU A C 1
ATOM 1498 O O . GLU A 1 188 ? -9.170 -11.308 2.142 1.00 98.06 188 GLU A O 1
ATOM 1503 N N . TYR A 1 189 ? -10.517 -10.588 0.489 1.00 97.94 189 TYR A N 1
ATOM 1504 C CA . TYR A 1 189 ? -11.520 -10.006 1.366 1.00 97.94 189 TYR A CA 1
ATOM 1505 C C . TYR A 1 189 ? -12.921 -10.521 1.043 1.00 97.94 189 TYR A C 1
ATOM 1507 O O . TYR A 1 189 ? -13.219 -10.968 -0.061 1.00 97.94 189 TYR A O 1
ATOM 1515 N N . LYS A 1 190 ? -13.813 -10.444 2.025 1.00 97.31 190 LYS A N 1
ATOM 1516 C CA . LYS A 1 190 ? -15.250 -10.669 1.851 1.00 97.31 190 LYS A CA 1
ATOM 1517 C C . LYS A 1 190 ? -16.026 -9.675 2.703 1.00 97.31 190 LYS A C 1
ATOM 1519 O O . LYS A 1 190 ? -15.501 -9.155 3.686 1.00 97.31 190 LYS A O 1
ATOM 1524 N N . ILE A 1 191 ? -17.269 -9.413 2.317 1.00 96.38 191 ILE A N 1
ATOM 1525 C CA . ILE A 1 191 ? -18.144 -8.463 3.004 1.00 96.38 191 ILE A CA 1
ATOM 1526 C C . ILE A 1 191 ? -19.366 -9.224 3.513 1.00 96.38 191 ILE A C 1
ATOM 1528 O O . ILE A 1 191 ? -20.099 -9.807 2.717 1.00 96.38 191 ILE A O 1
ATOM 1532 N N . GLU A 1 192 ? -19.572 -9.218 4.826 1.00 95.12 192 GLU A N 1
ATOM 1533 C CA . GLU A 1 192 ? -20.692 -9.879 5.506 1.00 95.12 192 GLU A CA 1
ATOM 1534 C C . GLU A 1 192 ? -21.288 -8.893 6.513 1.00 95.12 192 GLU A C 1
ATOM 1536 O O . GLU A 1 192 ? -20.557 -8.340 7.326 1.00 95.12 192 GLU A O 1
ATOM 1541 N N . ASP A 1 193 ? -22.592 -8.614 6.437 1.00 89.75 193 ASP A N 1
ATOM 1542 C CA . ASP A 1 193 ? -23.289 -7.687 7.348 1.00 89.75 193 ASP A CA 1
ATOM 1543 C C . ASP A 1 193 ? -22.602 -6.314 7.503 1.00 89.75 193 ASP A C 1
ATOM 1545 O O . ASP A 1 193 ? -22.483 -5.764 8.597 1.00 89.75 193 ASP A O 1
ATOM 1549 N N . ASN A 1 194 ? -22.137 -5.745 6.384 1.00 86.00 194 ASN A N 1
ATOM 1550 C CA . ASN A 1 194 ? -21.329 -4.519 6.305 1.00 86.00 194 ASN A CA 1
ATOM 1551 C C . ASN A 1 194 ? -19.917 -4.627 6.905 1.00 86.00 194 ASN A C 1
ATOM 1553 O O . ASN A 1 194 ? -19.165 -3.657 6.860 1.00 86.00 194 ASN A O 1
ATOM 1557 N N . ILE A 1 195 ? -19.515 -5.764 7.457 1.00 90.88 195 ILE A N 1
ATOM 1558 C CA . ILE A 1 195 ? -18.186 -5.995 8.025 1.00 90.88 195 ILE A CA 1
ATOM 1559 C C . ILE A 1 195 ? -17.267 -6.543 6.933 1.00 90.88 195 ILE A C 1
ATOM 1561 O O . ILE A 1 195 ? -17.644 -7.432 6.168 1.00 90.88 195 ILE A O 1
ATOM 1565 N N . ILE A 1 196 ? -16.054 -5.993 6.848 1.00 95.12 196 ILE A N 1
ATOM 1566 C CA . ILE A 1 196 ? -15.021 -6.491 5.940 1.00 95.12 196 ILE A CA 1
ATOM 1567 C C . ILE A 1 196 ? -14.190 -7.513 6.701 1.00 95.12 196 ILE A C 1
ATOM 1569 O O . ILE A 1 196 ? -13.582 -7.196 7.721 1.00 95.12 196 ILE A O 1
ATOM 1573 N N . TYR A 1 197 ? -14.143 -8.729 6.178 1.00 97.25 197 TYR A N 1
ATOM 1574 C CA . TYR A 1 197 ? -13.218 -9.763 6.616 1.00 97.25 197 TYR 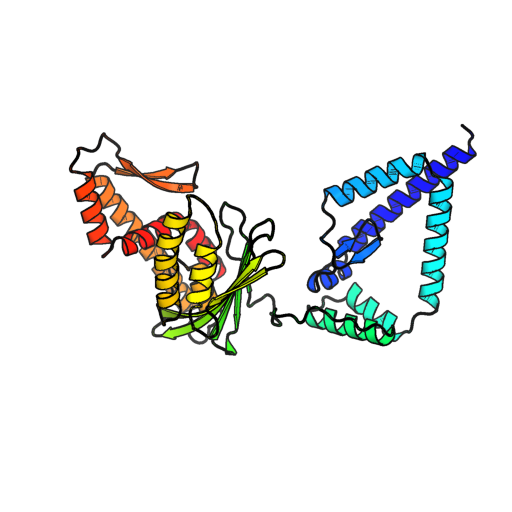A CA 1
ATOM 1575 C C . TYR A 1 197 ? -12.113 -9.906 5.587 1.00 97.25 197 TYR A C 1
ATOM 1577 O O . TYR A 1 197 ? -12.354 -9.744 4.392 1.00 97.25 197 TYR A O 1
ATOM 1585 N N . GLN A 1 198 ? -10.923 -10.272 6.040 1.00 97.56 198 GLN A N 1
ATOM 1586 C CA . GLN A 1 198 ? -9.789 -10.530 5.168 1.00 97.56 198 GLN A CA 1
ATOM 1587 C C . GLN A 1 198 ? -9.009 -11.768 5.596 1.00 97.56 198 GLN A C 1
ATOM 1589 O O . GLN A 1 198 ? -9.099 -12.213 6.743 1.00 97.56 198 GLN A O 1
ATOM 1594 N N . ARG A 1 199 ? -8.201 -12.285 4.676 1.00 97.38 199 ARG A N 1
ATOM 1595 C CA . ARG A 1 199 ? -7.114 -13.221 4.960 1.00 97.38 199 ARG A CA 1
ATOM 1596 C C . ARG A 1 199 ? -5.916 -12.946 4.057 1.00 97.38 199 ARG A C 1
ATOM 1598 O O . ARG A 1 199 ? -6.077 -12.512 2.919 1.00 97.38 199 ARG A O 1
ATOM 1605 N N . LEU A 1 200 ? -4.724 -13.201 4.573 1.00 97.75 200 LEU A N 1
ATOM 1606 C CA . LEU A 1 200 ? -3.454 -13.042 3.875 1.00 97.75 200 LEU A CA 1
ATOM 1607 C C . LEU A 1 200 ? -3.181 -14.268 2.996 1.00 97.75 200 LEU A C 1
ATOM 1609 O O . LEU A 1 200 ? -3.056 -15.374 3.512 1.00 97.75 200 LEU A O 1
ATOM 1613 N N . LEU A 1 201 ? -3.070 -14.071 1.685 1.00 96.69 201 LEU A N 1
ATOM 1614 C CA . LEU A 1 201 ? -2.732 -15.131 0.733 1.00 96.69 201 LEU A CA 1
ATOM 1615 C C . LEU A 1 201 ? -1.228 -15.218 0.498 1.00 96.69 201 LEU A C 1
ATOM 1617 O O . LEU A 1 201 ? -0.672 -16.313 0.452 1.00 96.69 201 LEU A O 1
ATOM 1621 N N . GLU A 1 202 ? -0.576 -14.069 0.354 1.00 96.44 202 GLU A N 1
ATOM 1622 C CA . GLU A 1 202 ? 0.856 -13.983 0.090 1.00 96.44 202 GLU A CA 1
ATOM 1623 C C . GLU A 1 202 ? 1.448 -12.790 0.827 1.00 96.44 202 GLU A C 1
ATOM 1625 O O . GLU A 1 202 ? 0.811 -11.746 0.954 1.00 96.44 202 GLU A O 1
ATOM 1630 N N . SER A 1 203 ? 2.677 -12.940 1.296 1.00 94.31 203 SER A N 1
ATOM 1631 C CA . SER A 1 203 ? 3.478 -11.852 1.832 1.00 94.31 203 SER A CA 1
ATOM 1632 C C . SER A 1 203 ? 4.925 -12.124 1.477 1.00 94.31 203 SER A C 1
ATOM 1634 O O . SER A 1 203 ? 5.464 -13.173 1.838 1.00 94.31 203 SER A O 1
ATOM 1636 N N . LYS A 1 204 ? 5.523 -11.207 0.724 1.00 89.62 204 LYS A N 1
ATOM 1637 C CA . LYS A 1 204 ? 6.910 -11.280 0.286 1.00 89.62 204 LYS A CA 1
ATOM 1638 C C . LYS A 1 204 ? 7.637 -9.992 0.621 1.00 89.62 204 LYS A C 1
ATOM 1640 O O . LYS A 1 204 ? 7.050 -8.904 0.613 1.00 89.62 204 LYS A O 1
ATOM 1645 N N . ILE A 1 205 ? 8.923 -10.143 0.881 1.00 85.81 205 ILE A N 1
ATOM 1646 C CA . ILE A 1 205 ? 9.835 -9.041 1.123 1.00 85.81 205 ILE A CA 1
ATOM 1647 C C . ILE A 1 205 ? 10.980 -9.168 0.128 1.00 85.81 205 ILE A C 1
ATOM 1649 O O . ILE A 1 205 ? 11.573 -10.235 -0.038 1.00 85.81 205 ILE A O 1
ATOM 1653 N N . GLU A 1 206 ? 11.271 -8.060 -0.530 1.00 76.69 206 GLU A N 1
ATOM 1654 C CA . GLU A 1 206 ? 12.340 -7.914 -1.499 1.00 76.69 206 GLU A CA 1
ATOM 1655 C C . GLU A 1 206 ? 13.374 -6.934 -0.939 1.00 76.69 206 GLU A C 1
ATOM 1657 O O . GLU A 1 206 ? 13.059 -5.816 -0.519 1.00 76.69 206 GLU A O 1
ATOM 1662 N N . HIS A 1 207 ? 14.623 -7.378 -0.930 1.00 75.06 207 HIS A N 1
ATOM 1663 C CA . HIS A 1 207 ? 15.805 -6.565 -0.686 1.00 75.06 207 HIS A CA 1
ATOM 1664 C C . HIS A 1 207 ? 16.674 -6.579 -1.952 1.00 75.06 207 HIS A C 1
ATOM 1666 O O . HIS A 1 207 ? 16.519 -7.459 -2.803 1.00 75.06 207 HIS A O 1
ATOM 1672 N N . PRO A 1 208 ? 17.621 -5.641 -2.114 1.00 65.56 208 PRO A N 1
ATOM 1673 C CA . PRO A 1 208 ? 18.539 -5.667 -3.246 1.00 65.56 208 PRO A CA 1
ATOM 1674 C C . PRO A 1 208 ? 19.262 -7.019 -3.386 1.00 65.56 208 PRO A C 1
ATOM 1676 O O . PRO A 1 208 ? 20.164 -7.339 -2.618 1.00 65.56 208 PRO A O 1
ATOM 1679 N N . GLY A 1 209 ? 18.870 -7.801 -4.397 1.00 67.25 209 GLY A N 1
ATOM 1680 C CA . GLY A 1 209 ? 19.452 -9.112 -4.702 1.00 67.25 209 GLY A CA 1
ATOM 1681 C C . GLY A 1 209 ? 18.828 -10.310 -3.977 1.00 67.25 209 GLY A C 1
ATOM 1682 O O . GLY A 1 209 ? 19.257 -11.431 -4.239 1.00 67.25 209 GLY A O 1
ATOM 1683 N N . GLU A 1 210 ? 17.821 -10.109 -3.123 1.00 76.00 210 GLU A N 1
ATOM 1684 C CA . GLU A 1 210 ? 17.173 -11.177 -2.353 1.00 76.00 210 GLU A CA 1
ATOM 1685 C C . GLU A 1 210 ? 15.647 -11.007 -2.321 1.00 76.00 210 GLU A C 1
ATOM 1687 O O . GLU A 1 210 ? 15.133 -9.922 -2.068 1.00 76.00 210 GLU A O 1
ATOM 1692 N N . GLU A 1 211 ? 14.913 -12.100 -2.524 1.00 80.06 211 GLU A N 1
ATOM 1693 C CA . GLU A 1 211 ? 13.457 -12.170 -2.347 1.00 80.06 211 GLU A CA 1
ATOM 1694 C C . GLU A 1 211 ? 13.141 -13.375 -1.463 1.00 80.06 211 GLU A C 1
ATOM 1696 O O . GLU A 1 211 ? 13.686 -14.463 -1.668 1.00 80.06 211 GLU A O 1
ATOM 1701 N N . TYR A 1 212 ? 12.245 -13.202 -0.495 1.00 86.00 212 TYR A N 1
ATOM 1702 C CA . TYR A 1 212 ? 11.715 -14.317 0.283 1.00 86.00 212 TYR A CA 1
ATOM 1703 C C . TYR A 1 212 ? 10.246 -14.100 0.640 1.00 86.00 212 TYR A C 1
ATOM 1705 O O . TYR A 1 212 ? 9.749 -12.976 0.741 1.00 86.00 212 TYR A O 1
ATOM 1713 N N . TYR A 1 213 ? 9.555 -15.221 0.833 1.00 90.19 213 TYR A N 1
ATOM 1714 C CA . TYR A 1 213 ? 8.149 -15.264 1.205 1.00 90.19 213 TYR A CA 1
ATOM 1715 C C . TYR A 1 213 ? 8.035 -15.512 2.704 1.00 90.19 213 TYR A C 1
ATOM 1717 O O . TYR A 1 213 ? 8.602 -16.464 3.229 1.00 90.19 213 TYR A O 1
ATOM 1725 N N . GLU A 1 214 ? 7.248 -14.691 3.387 1.00 91.50 214 GLU A N 1
ATOM 1726 C CA . GLU A 1 214 ? 6.774 -14.997 4.738 1.00 91.50 214 GLU A CA 1
ATOM 1727 C C . GLU A 1 214 ? 5.508 -15.862 4.675 1.00 91.50 214 GLU A C 1
ATOM 1729 O O . GLU A 1 214 ? 5.295 -16.754 5.500 1.00 91.50 214 GLU A O 1
ATOM 1734 N N . VAL A 1 215 ? 4.673 -15.614 3.659 1.00 94.69 215 VAL A N 1
ATOM 1735 C CA . VAL A 1 215 ? 3.464 -16.381 3.353 1.00 94.69 215 VAL A CA 1
ATOM 1736 C C . VAL A 1 215 ? 3.387 -16.608 1.851 1.00 94.69 215 VAL A C 1
ATOM 1738 O O . VAL A 1 215 ? 3.549 -15.671 1.072 1.00 94.69 215 VAL A O 1
ATOM 1741 N N . ARG A 1 216 ? 3.090 -17.839 1.442 1.00 95.94 216 ARG A N 1
ATOM 1742 C CA . ARG A 1 216 ? 2.854 -18.208 0.044 1.00 95.94 216 ARG A CA 1
ATOM 1743 C C . ARG A 1 216 ? 1.701 -19.195 -0.027 1.00 95.94 216 ARG A C 1
ATOM 1745 O O . ARG A 1 216 ? 1.656 -20.130 0.768 1.00 95.94 216 ARG A O 1
ATOM 1752 N N . ASP A 1 217 ? 0.766 -18.967 -0.944 1.00 92.31 217 ASP A N 1
ATOM 1753 C CA . ASP A 1 217 ? -0.419 -19.813 -1.126 1.00 92.31 217 ASP A CA 1
ATOM 1754 C C . ASP A 1 217 ? -1.207 -20.047 0.181 1.00 92.31 217 ASP A C 1
ATOM 1756 O O . ASP A 1 217 ? -1.678 -21.150 0.460 1.00 92.31 217 ASP A O 1
ATOM 1760 N N . ASN A 1 218 ? -1.347 -19.000 1.007 1.00 92.12 218 ASN A N 1
ATOM 1761 C CA . ASN A 1 218 ? -2.026 -19.032 2.309 1.00 92.12 218 ASN A CA 1
ATOM 1762 C C . ASN A 1 218 ? -1.351 -19.961 3.350 1.00 92.12 218 ASN A C 1
ATOM 1764 O O . ASN A 1 218 ? -1.985 -20.402 4.311 1.00 92.12 218 ASN A O 1
ATOM 1768 N N . VAL A 1 219 ? -0.059 -20.258 3.173 1.00 95.06 219 VAL A N 1
ATOM 1769 C CA . VAL A 1 219 ? 0.770 -21.044 4.097 1.00 95.06 219 VAL A CA 1
ATOM 1770 C C . VAL A 1 219 ? 1.920 -20.181 4.606 1.00 95.06 219 VAL A C 1
ATOM 1772 O O . VAL A 1 219 ? 2.568 -19.483 3.832 1.00 95.06 219 VAL A O 1
ATOM 1775 N N . VAL A 1 220 ? 2.184 -20.225 5.913 1.00 95.19 220 VAL A N 1
ATOM 1776 C CA . VAL A 1 220 ? 3.323 -19.525 6.529 1.00 95.19 220 VAL A CA 1
ATOM 1777 C C . VAL A 1 220 ? 4.605 -20.318 6.278 1.00 95.19 220 VAL A C 1
ATOM 1779 O O . VAL A 1 220 ? 4.653 -21.516 6.559 1.00 95.19 220 VAL A O 1
ATOM 1782 N N . MET A 1 221 ? 5.652 -19.655 5.788 1.00 93.69 221 MET A N 1
ATOM 1783 C CA . MET A 1 221 ? 6.959 -20.268 5.523 1.00 93.69 221 MET A CA 1
ATOM 1784 C C . MET A 1 221 ? 7.789 -20.364 6.817 1.00 93.69 221 MET A C 1
ATOM 1786 O O . MET A 1 221 ? 8.812 -19.708 6.984 1.00 93.69 221 MET A O 1
ATOM 1790 N N . GLU A 1 222 ? 7.320 -21.161 7.785 1.00 90.69 222 GLU A N 1
ATOM 1791 C CA . GLU A 1 222 ? 7.911 -21.228 9.137 1.00 90.69 222 GLU A CA 1
ATOM 1792 C C . GLU A 1 222 ? 9.395 -21.617 9.129 1.00 90.69 222 GLU A C 1
ATOM 1794 O O . GLU A 1 222 ? 10.182 -21.042 9.880 1.00 90.69 222 GLU A O 1
ATOM 1799 N N . ASN A 1 223 ? 9.787 -22.571 8.278 1.00 86.00 223 ASN A N 1
ATOM 1800 C CA . ASN A 1 223 ? 11.181 -23.012 8.180 1.00 86.00 223 ASN A CA 1
ATOM 1801 C C . ASN A 1 223 ? 12.092 -21.873 7.715 1.00 86.00 223 ASN A C 1
ATOM 1803 O O . ASN A 1 223 ? 13.100 -21.615 8.367 1.00 86.00 223 ASN A O 1
ATOM 1807 N N . ASP A 1 224 ? 11.696 -21.155 6.666 1.00 83.94 224 ASP A N 1
ATOM 1808 C CA . ASP A 1 224 ? 12.472 -20.055 6.086 1.00 83.94 224 ASP A CA 1
ATOM 1809 C C . ASP A 1 224 ? 12.633 -18.908 7.101 1.00 83.94 224 ASP A C 1
ATOM 1811 O O . ASP A 1 224 ? 13.731 -18.380 7.302 1.00 83.94 224 ASP A O 1
ATOM 1815 N N . LEU A 1 225 ? 11.559 -18.585 7.834 1.00 82.75 225 LEU A N 1
ATOM 1816 C CA . LEU A 1 225 ? 11.580 -17.598 8.921 1.00 82.75 225 LEU A CA 1
ATOM 1817 C C . LEU A 1 225 ? 12.519 -18.025 10.064 1.00 82.75 225 LEU A C 1
ATOM 1819 O O . LEU A 1 225 ? 13.287 -17.215 10.595 1.00 82.75 225 LEU A O 1
ATOM 1823 N N . HIS A 1 226 ? 12.504 -19.306 10.439 1.00 81.56 226 HIS A N 1
ATOM 1824 C CA . HIS A 1 226 ? 13.400 -19.841 11.461 1.00 81.56 226 HIS A CA 1
ATOM 1825 C C . HIS A 1 226 ? 14.865 -19.884 11.011 1.00 81.56 226 HIS A C 1
ATOM 1827 O O . HIS A 1 226 ? 15.747 -19.570 11.813 1.00 81.56 226 HIS A O 1
ATOM 1833 N N . GLU A 1 227 ? 15.145 -20.258 9.763 1.00 79.50 227 GLU A N 1
ATOM 1834 C CA . GLU A 1 227 ? 16.501 -20.316 9.209 1.00 79.50 227 GLU A CA 1
ATOM 1835 C C . GLU A 1 227 ? 17.143 -18.932 9.153 1.00 79.50 227 GLU A C 1
ATOM 1837 O O . GLU A 1 227 ? 18.255 -18.757 9.655 1.00 79.50 227 GLU A O 1
ATOM 1842 N N . ARG A 1 228 ? 16.405 -17.922 8.683 1.00 71.88 228 ARG A N 1
ATOM 1843 C CA . ARG A 1 228 ? 16.873 -16.528 8.639 1.00 71.88 228 ARG A CA 1
ATOM 1844 C C . ARG A 1 228 ? 17.260 -15.979 10.011 1.00 71.88 228 ARG A C 1
ATOM 1846 O O . ARG A 1 228 ? 18.192 -15.197 10.185 1.00 71.88 228 ARG A O 1
ATOM 1853 N N . SER A 1 229 ? 16.530 -16.420 11.017 1.00 69.62 229 SER A N 1
ATOM 1854 C CA . SER A 1 229 ? 16.727 -15.989 12.398 1.00 69.62 229 SER A CA 1
ATOM 1855 C C . SER A 1 229 ? 17.937 -16.653 13.042 1.00 69.62 229 SER A C 1
ATOM 1857 O O . SER A 1 229 ? 18.541 -16.099 13.958 1.00 69.62 229 SER A O 1
ATOM 1859 N N . ARG A 1 230 ? 18.314 -17.830 12.534 1.00 69.38 230 ARG A N 1
ATOM 1860 C CA . ARG A 1 230 ? 19.532 -18.547 12.914 1.00 69.38 230 ARG A CA 1
ATOM 1861 C C . ARG A 1 230 ? 20.761 -18.037 12.162 1.00 69.38 230 ARG A C 1
ATOM 1863 O O . ARG A 1 230 ? 21.836 -18.059 12.747 1.00 69.38 230 ARG A O 1
ATOM 1870 N N . SER A 1 231 ? 20.612 -17.566 10.920 1.00 64.81 231 SER A N 1
ATOM 1871 C CA . SER A 1 231 ? 21.720 -17.054 10.096 1.00 64.81 231 SER A CA 1
ATOM 1872 C C . SER A 1 231 ? 22.214 -15.659 10.499 1.00 64.81 231 SER A C 1
ATOM 1874 O O . SER A 1 231 ? 23.320 -15.278 10.129 1.00 64.81 231 SER A O 1
ATOM 1876 N N . ASN A 1 232 ? 21.433 -14.900 11.273 1.00 58.81 232 ASN A N 1
ATOM 1877 C CA . ASN A 1 232 ? 21.882 -13.639 11.864 1.00 58.81 232 ASN A CA 1
ATOM 1878 C C . ASN A 1 232 ? 22.762 -13.917 13.100 1.00 58.81 232 ASN A C 1
ATOM 1880 O O . ASN A 1 232 ? 22.255 -14.106 14.207 1.00 58.81 232 ASN A O 1
ATOM 1884 N N . GLU A 1 233 ? 24.084 -13.971 12.918 1.00 45.88 233 GLU A N 1
ATOM 1885 C CA . GLU A 1 233 ? 25.046 -14.146 14.016 1.00 45.88 233 GLU A CA 1
ATOM 1886 C C . GLU A 1 233 ? 25.161 -12.866 14.872 1.00 45.88 233 GLU A C 1
ATOM 1888 O O . GLU A 1 233 ? 25.507 -11.795 14.374 1.00 45.88 233 GLU A O 1
ATOM 1893 N N . GLY A 1 234 ? 24.897 -12.962 16.183 1.00 48.97 234 GLY A N 1
ATOM 1894 C CA . GLY A 1 234 ? 25.157 -11.876 17.137 1.00 48.97 234 GLY A CA 1
ATOM 1895 C C . GLY A 1 234 ? 24.333 -11.938 18.435 1.00 48.97 234 GLY A C 1
ATOM 1896 O O . GLY A 1 234 ? 23.384 -12.711 18.536 1.00 48.97 234 GLY A O 1
ATOM 1897 N N . PRO A 1 235 ? 24.637 -11.091 19.439 1.00 42.75 235 PRO A N 1
ATOM 1898 C CA . PRO A 1 235 ? 23.945 -11.058 20.740 1.00 42.75 235 PRO A CA 1
ATOM 1899 C C . PRO A 1 235 ? 22.458 -10.643 20.675 1.00 42.75 235 PRO A C 1
ATOM 1901 O O . PRO A 1 235 ? 21.767 -10.683 21.687 1.00 42.75 235 PRO A O 1
ATOM 1904 N N . LEU A 1 236 ? 21.948 -10.273 19.494 1.00 46.19 236 LEU A N 1
ATOM 1905 C CA . LEU A 1 236 ? 20.529 -10.000 19.225 1.00 46.19 236 LEU A CA 1
ATOM 1906 C C . LEU A 1 236 ? 19.711 -11.269 18.906 1.00 46.19 236 LEU A C 1
ATOM 1908 O O . LEU A 1 236 ? 18.493 -11.190 18.762 1.00 46.19 236 LEU A O 1
ATOM 1912 N N . GLN A 1 237 ? 20.352 -12.436 18.807 1.00 46.59 237 GLN A N 1
ATOM 1913 C CA . GLN A 1 237 ? 19.735 -13.680 18.339 1.00 46.59 237 GLN A CA 1
ATOM 1914 C C . GLN A 1 237 ? 18.561 -14.154 19.217 1.00 46.59 237 GLN A C 1
ATOM 1916 O O . GLN A 1 237 ? 17.537 -14.572 18.689 1.00 46.59 237 GLN A O 1
ATOM 1921 N N . GLU A 1 238 ? 18.640 -14.026 20.544 1.00 41.78 238 GLU A N 1
ATOM 1922 C CA . GLU A 1 238 ? 17.572 -14.462 21.466 1.00 41.78 238 GLU A CA 1
ATOM 1923 C C . GLU A 1 238 ? 16.330 -13.543 21.425 1.00 41.78 238 GLU A C 1
ATOM 1925 O O . GLU A 1 238 ? 15.188 -14.016 21.487 1.00 41.78 238 GLU A O 1
ATOM 1930 N N . PHE A 1 239 ? 16.543 -12.233 21.230 1.00 42.53 239 PHE A N 1
ATOM 1931 C CA . PHE A 1 239 ? 15.473 -11.253 21.004 1.00 42.53 239 PHE A CA 1
ATOM 1932 C C . PHE A 1 239 ? 14.787 -11.491 19.653 1.00 42.53 239 PHE A C 1
ATOM 1934 O O . PHE A 1 239 ? 13.559 -11.522 19.576 1.00 42.53 239 PHE A O 1
ATOM 1941 N N . LEU A 1 240 ? 15.574 -11.745 18.602 1.00 45.91 240 LEU A N 1
ATOM 1942 C CA . LEU A 1 240 ? 15.059 -12.076 17.276 1.00 45.91 240 LEU A CA 1
ATOM 1943 C C . LEU A 1 240 ? 14.265 -13.391 17.304 1.00 45.91 240 LEU A C 1
ATOM 1945 O O . LEU A 1 240 ? 13.146 -13.423 16.809 1.00 45.91 240 LEU A O 1
ATOM 1949 N N . ILE A 1 241 ? 14.761 -14.458 17.940 1.00 51.75 241 ILE A N 1
ATOM 1950 C CA . ILE A 1 241 ? 14.049 -15.750 18.046 1.00 51.75 241 ILE A CA 1
ATOM 1951 C C . ILE A 1 241 ? 12.688 -15.603 18.747 1.00 51.75 241 ILE A C 1
ATOM 1953 O O . ILE A 1 241 ? 11.697 -16.155 18.267 1.00 51.75 241 ILE A O 1
ATOM 1957 N N . SER A 1 242 ? 12.620 -14.839 19.841 1.00 52.56 242 SER A N 1
ATOM 1958 C CA . SER A 1 242 ? 11.364 -14.594 20.568 1.00 52.56 242 SER A CA 1
ATOM 1959 C C . SER A 1 242 ? 10.362 -13.800 19.718 1.00 52.56 242 SER A C 1
ATOM 1961 O O . SER A 1 242 ? 9.183 -14.149 19.667 1.00 52.56 242 SER A O 1
ATOM 1963 N N . ASN A 1 243 ? 10.852 -12.804 18.971 1.00 63.28 243 ASN A N 1
ATOM 1964 C CA . ASN A 1 243 ? 10.058 -12.016 18.028 1.00 63.28 243 ASN A CA 1
ATOM 1965 C C . ASN A 1 243 ? 9.516 -12.882 16.871 1.00 63.28 243 ASN A C 1
ATOM 1967 O O . ASN A 1 243 ? 8.378 -12.720 16.448 1.00 63.28 243 ASN A O 1
ATOM 1971 N N . ASN A 1 244 ? 10.262 -13.893 16.413 1.00 70.94 244 ASN A N 1
ATOM 1972 C CA . ASN A 1 244 ? 9.794 -14.777 15.337 1.00 70.94 244 ASN A CA 1
ATOM 1973 C C . ASN A 1 244 ? 8.614 -15.658 15.714 1.00 70.94 244 ASN A C 1
ATOM 1975 O O . ASN A 1 244 ? 7.760 -15.909 14.870 1.00 70.94 244 ASN A O 1
ATOM 1979 N N . ILE A 1 245 ? 8.547 -16.145 16.955 1.00 79.00 245 ILE A N 1
ATOM 1980 C CA . ILE A 1 245 ? 7.388 -16.932 17.394 1.00 79.00 245 ILE A CA 1
ATOM 1981 C C . ILE A 1 245 ? 6.137 -16.054 17.339 1.00 79.00 245 ILE A C 1
ATOM 1983 O O . ILE A 1 245 ? 5.101 -16.487 16.838 1.00 79.00 245 ILE A O 1
ATOM 1987 N N . GLU A 1 246 ? 6.241 -14.810 17.800 1.00 79.69 246 GLU A N 1
ATOM 1988 C CA . GLU A 1 246 ? 5.149 -13.845 17.729 1.00 79.69 246 GLU A CA 1
ATOM 1989 C C . GLU A 1 246 ? 4.783 -13.493 16.280 1.00 79.69 246 GLU A C 1
ATOM 1991 O O . GLU A 1 246 ? 3.604 -13.541 15.927 1.00 79.69 246 GLU A O 1
ATOM 1996 N N . ILE A 1 247 ? 5.771 -13.234 15.417 1.00 83.19 247 ILE A N 1
ATOM 1997 C CA . ILE A 1 247 ? 5.567 -12.988 13.982 1.00 83.19 247 ILE A CA 1
ATOM 1998 C C . ILE A 1 247 ? 4.844 -14.173 13.335 1.00 83.19 247 ILE A C 1
ATOM 2000 O O . ILE A 1 247 ? 3.806 -13.980 12.707 1.00 83.19 247 ILE A O 1
ATOM 2004 N N . ILE A 1 248 ? 5.318 -15.405 13.542 1.00 88.75 248 ILE A N 1
ATOM 2005 C CA . ILE A 1 248 ? 4.697 -16.620 12.998 1.00 88.75 248 ILE A CA 1
ATOM 2006 C C . ILE A 1 248 ? 3.262 -16.768 13.509 1.00 88.75 248 ILE A C 1
ATOM 2008 O O . ILE A 1 248 ? 2.358 -17.061 12.726 1.00 88.75 248 ILE A O 1
ATOM 2012 N N . LEU A 1 249 ? 3.016 -16.551 14.804 1.00 89.00 249 LEU A N 1
ATOM 2013 C CA . LEU A 1 249 ? 1.665 -16.609 15.369 1.00 89.00 249 LEU A CA 1
ATOM 2014 C C . LEU A 1 249 ? 0.752 -15.533 14.772 1.00 89.00 249 LEU A C 1
ATOM 2016 O O . LEU A 1 249 ? -0.413 -15.811 14.479 1.00 89.00 249 LEU A O 1
ATOM 2020 N N . ASN A 1 250 ? 1.268 -14.328 14.549 1.00 86.88 250 ASN A N 1
ATOM 2021 C CA . ASN A 1 250 ? 0.528 -13.243 13.917 1.00 86.88 250 ASN A CA 1
ATOM 2022 C C . ASN A 1 250 ? 0.240 -13.543 12.439 1.00 86.88 250 ASN A C 1
ATOM 2024 O O . ASN A 1 250 ? -0.889 -13.344 11.995 1.00 86.88 250 ASN A O 1
ATOM 2028 N N . LEU A 1 251 ? 1.192 -14.107 11.691 1.00 92.31 251 LEU A N 1
ATOM 2029 C CA . LEU A 1 251 ? 0.975 -14.566 10.316 1.00 92.31 251 LEU A CA 1
ATOM 2030 C C . LEU A 1 251 ? -0.064 -15.695 10.263 1.00 92.31 251 LEU A C 1
ATOM 2032 O O . LEU A 1 251 ? -0.996 -15.626 9.465 1.00 92.31 251 LEU A O 1
ATOM 2036 N N . LYS A 1 252 ? 0.007 -16.674 11.176 1.00 94.25 252 LYS A N 1
ATOM 2037 C CA . LYS A 1 252 ? -0.985 -17.759 11.302 1.00 94.25 252 LYS A CA 1
ATOM 2038 C C . LYS A 1 252 ? -2.398 -17.247 11.570 1.00 94.25 252 LYS A C 1
ATOM 2040 O O . LYS A 1 252 ? -3.358 -17.812 11.054 1.00 94.25 252 LYS A O 1
ATOM 2045 N N . LYS A 1 253 ? -2.542 -16.179 12.358 1.00 93.12 253 LYS A N 1
ATOM 2046 C CA . LYS A 1 253 ? -3.834 -15.500 12.540 1.00 93.12 253 LYS A CA 1
ATOM 2047 C C . LYS A 1 253 ? -4.275 -14.797 11.255 1.00 93.12 253 LYS A C 1
ATOM 2049 O O . LYS A 1 253 ? -5.441 -14.877 10.892 1.00 93.12 253 LYS A O 1
ATOM 2054 N N . ARG A 1 254 ? -3.348 -14.143 10.547 1.00 93.38 254 ARG A N 1
ATOM 2055 C CA . ARG A 1 254 ? -3.644 -13.356 9.339 1.00 93.38 254 ARG A CA 1
ATOM 2056 C C . ARG A 1 254 ? -4.040 -14.201 8.129 1.00 93.38 254 ARG A C 1
ATOM 2058 O O . ARG A 1 254 ? -4.825 -13.715 7.326 1.00 93.38 254 ARG A O 1
ATOM 2065 N N . ILE A 1 255 ? -3.558 -15.439 7.998 1.00 96.50 255 ILE A N 1
ATOM 2066 C CA . ILE A 1 255 ? -4.000 -16.376 6.938 1.00 96.50 255 ILE A CA 1
ATOM 2067 C C . ILE A 1 255 ? -5.420 -16.928 7.178 1.00 96.50 255 ILE A C 1
ATOM 2069 O O . ILE A 1 255 ? -6.033 -17.535 6.300 1.00 96.50 255 ILE A O 1
ATOM 2073 N N . GLN A 1 256 ? -5.968 -16.745 8.382 1.00 97.06 256 GLN A N 1
ATOM 2074 C CA . GLN A 1 256 ? -7.357 -17.077 8.684 1.00 97.06 256 GLN A CA 1
ATOM 2075 C C . GLN A 1 256 ? -8.249 -15.867 8.422 1.00 97.06 256 GLN A C 1
ATOM 2077 O O . GLN A 1 256 ? -7.805 -14.723 8.511 1.00 97.06 256 GLN A O 1
ATOM 2082 N N . TRP A 1 257 ? -9.525 -16.120 8.124 1.00 97.44 257 TRP A N 1
ATOM 2083 C CA . TRP A 1 257 ? -10.513 -15.052 8.015 1.00 97.44 257 TRP A CA 1
ATOM 2084 C C . TRP A 1 257 ? -10.634 -14.318 9.347 1.00 97.44 257 TRP A C 1
ATOM 2086 O O . TRP A 1 257 ? -11.026 -14.906 10.354 1.00 97.44 257 TRP A O 1
ATOM 2096 N N . HIS A 1 258 ? -10.318 -13.032 9.333 1.00 94.25 258 HIS A N 1
ATOM 2097 C CA . HIS A 1 258 ? -10.443 -12.147 10.480 1.00 94.25 258 HIS A CA 1
ATOM 2098 C C . HIS A 1 258 ? -11.049 -10.820 10.043 1.00 94.25 258 HIS A C 1
ATOM 2100 O O . HIS A 1 258 ? -10.949 -10.426 8.881 1.00 94.25 258 HIS A O 1
ATOM 2106 N N . GLU A 1 259 ? -11.716 -10.148 10.973 1.00 93.56 259 GLU A N 1
ATOM 2107 C CA . GLU A 1 259 ? -12.276 -8.827 10.721 1.00 93.56 259 GLU A CA 1
ATOM 2108 C C . GLU A 1 259 ? -11.151 -7.818 10.466 1.00 93.56 259 GLU A C 1
ATOM 2110 O O . GLU A 1 259 ? -10.182 -7.728 11.228 1.00 93.56 259 GLU A O 1
ATOM 2115 N N . LEU A 1 260 ? -11.298 -7.038 9.397 1.00 89.94 260 LEU A N 1
ATOM 2116 C CA . LEU A 1 260 ? -10.461 -5.880 9.154 1.00 89.94 260 LEU A CA 1
ATOM 2117 C C . LEU A 1 260 ? -10.944 -4.741 10.054 1.00 89.94 260 LEU A C 1
ATOM 2119 O O . LEU A 1 260 ? -11.981 -4.124 9.808 1.00 89.94 260 LEU A O 1
ATOM 2123 N N . ASN A 1 261 ? -10.184 -4.479 11.118 1.00 83.81 261 ASN A N 1
ATOM 2124 C CA . ASN A 1 261 ? -10.540 -3.476 12.114 1.00 83.81 261 ASN A CA 1
ATOM 2125 C C . ASN A 1 261 ? -10.682 -2.091 11.459 1.00 83.81 261 ASN A C 1
ATOM 2127 O O . ASN A 1 261 ? -9.698 -1.497 11.010 1.00 83.81 261 ASN A O 1
ATOM 2131 N N . ARG A 1 262 ? -11.913 -1.566 11.459 1.00 79.00 262 ARG A N 1
ATOM 2132 C CA . ARG A 1 262 ? -12.263 -0.298 10.806 1.00 79.00 262 ARG A CA 1
ATOM 2133 C C . ARG A 1 262 ? -11.567 0.927 11.373 1.00 79.00 262 ARG A C 1
ATOM 2135 O O . ARG A 1 262 ? -11.483 1.926 10.676 1.00 79.00 262 ARG A O 1
ATOM 2142 N N . ILE A 1 263 ? -11.082 0.868 12.609 1.00 71.38 263 ILE A N 1
ATOM 2143 C CA . ILE A 1 263 ? -10.373 1.981 13.239 1.00 71.38 263 ILE A CA 1
ATOM 2144 C C . ILE A 1 263 ? -8.883 1.935 12.886 1.00 71.38 263 ILE A C 1
ATOM 2146 O O . ILE A 1 263 ? -8.287 2.972 12.616 1.00 71.38 263 ILE A O 1
ATOM 2150 N N . ARG A 1 264 ? -8.281 0.740 12.828 1.00 72.75 264 ARG A N 1
ATOM 2151 C CA . ARG A 1 264 ? -6.852 0.568 12.501 1.00 72.75 264 ARG A CA 1
ATOM 2152 C C . ARG A 1 264 ? -6.551 0.688 11.016 1.00 72.75 264 ARG A C 1
ATOM 2154 O O . ARG A 1 264 ? -5.525 1.242 10.642 1.00 72.75 264 ARG A O 1
ATOM 2161 N N . ALA A 1 265 ? -7.444 0.165 10.187 1.00 81.81 265 ALA A N 1
ATOM 2162 C CA . ALA A 1 265 ? -7.296 0.113 8.739 1.00 81.81 265 ALA A CA 1
ATOM 2163 C C . ALA A 1 265 ? -8.382 0.946 8.044 1.00 81.81 265 ALA A C 1
ATOM 2165 O O . ALA A 1 265 ? -8.923 0.533 7.020 1.00 81.81 265 ALA A O 1
ATOM 2166 N N . TYR A 1 266 ? -8.740 2.100 8.622 1.00 83.50 266 TYR A N 1
ATOM 2167 C CA . TYR A 1 266 ? -9.848 2.941 8.156 1.00 83.50 266 TYR A CA 1
ATOM 2168 C C . TYR A 1 266 ? -9.721 3.320 6.674 1.00 83.50 266 TYR A C 1
ATOM 2170 O O . TYR A 1 266 ? -10.709 3.256 5.946 1.00 83.50 266 TYR A O 1
ATOM 2178 N N . GLU A 1 267 ? -8.512 3.637 6.202 1.00 85.38 267 GLU A N 1
ATOM 2179 C CA . GLU A 1 267 ? -8.251 3.927 4.788 1.00 85.38 267 GLU A CA 1
ATOM 2180 C C . GLU A 1 267 ? -8.600 2.733 3.901 1.00 85.38 267 GLU A C 1
ATOM 2182 O O . GLU A 1 267 ? -9.401 2.865 2.978 1.00 85.38 267 GLU A O 1
ATOM 2187 N N . THR A 1 268 ? -8.065 1.552 4.217 1.00 90.06 268 THR A N 1
ATOM 2188 C CA . THR A 1 268 ? -8.333 0.309 3.483 1.00 90.06 268 THR A CA 1
ATOM 2189 C C . THR A 1 268 ? -9.814 -0.048 3.499 1.00 90.06 268 THR A C 1
ATOM 2191 O O . THR A 1 268 ? -10.382 -0.389 2.465 1.00 90.06 268 THR A O 1
ATOM 2194 N N . VAL A 1 269 ? -10.456 0.050 4.665 1.00 91.62 269 VAL A N 1
ATOM 2195 C CA . VAL A 1 269 ? -11.870 -0.283 4.848 1.00 91.62 269 VAL A CA 1
ATOM 2196 C C . VAL A 1 269 ? -12.748 0.623 4.001 1.00 91.62 269 VAL A C 1
ATOM 2198 O O . VAL A 1 269 ? -13.534 0.122 3.199 1.00 91.62 269 VAL A O 1
ATOM 2201 N N . TYR A 1 270 ? -12.616 1.944 4.137 1.00 89.50 270 TYR A N 1
ATOM 2202 C CA . TYR A 1 270 ? -13.455 2.873 3.380 1.00 89.50 270 TYR A CA 1
ATOM 2203 C C . TYR A 1 270 ? -13.148 2.831 1.885 1.00 89.50 270 TYR A C 1
ATOM 2205 O O . TYR A 1 270 ? -14.072 2.953 1.080 1.00 89.50 270 TYR A O 1
ATOM 2213 N N . PHE A 1 271 ? -11.896 2.566 1.507 1.00 90.69 271 PHE A N 1
ATOM 2214 C CA . PHE A 1 271 ? -11.528 2.360 0.113 1.00 90.69 271 PHE A CA 1
ATOM 2215 C C . PHE A 1 271 ? -12.224 1.136 -0.488 1.00 90.69 271 PHE A C 1
ATOM 2217 O O . PHE A 1 271 ? -12.875 1.268 -1.526 1.00 90.69 271 PHE A O 1
ATOM 2224 N N . ILE A 1 272 ? -12.190 -0.019 0.190 1.00 93.69 272 ILE A N 1
ATOM 2225 C CA . ILE A 1 272 ? -12.931 -1.218 -0.232 1.00 93.69 272 ILE A CA 1
ATOM 2226 C C . ILE A 1 272 ? -14.431 -0.910 -0.309 1.00 93.69 272 ILE A C 1
ATOM 2228 O O . ILE A 1 272 ? -15.050 -1.164 -1.338 1.00 93.69 272 ILE A O 1
ATOM 2232 N N . MET A 1 273 ? -15.026 -0.315 0.733 1.00 93.38 273 MET A N 1
ATOM 2233 C CA . MET A 1 273 ? -16.465 -0.011 0.745 1.00 93.38 273 MET A CA 1
ATOM 2234 C C . MET A 1 273 ? -16.884 0.905 -0.411 1.00 93.38 273 MET A C 1
ATOM 2236 O O . MET A 1 273 ? -17.893 0.645 -1.062 1.00 93.38 273 MET A O 1
ATOM 2240 N N . SER A 1 274 ? -16.104 1.953 -0.693 1.00 90.50 274 SER A N 1
ATOM 2241 C CA . SER A 1 274 ? -16.393 2.912 -1.769 1.00 90.50 274 SER A CA 1
ATOM 2242 C C . SER A 1 274 ? -16.382 2.284 -3.166 1.00 90.50 274 SER A C 1
ATOM 2244 O O . SER A 1 274 ? -17.089 2.752 -4.057 1.00 90.50 274 SER A O 1
ATOM 2246 N N . ASN A 1 275 ? -15.639 1.186 -3.328 1.00 91.69 275 ASN A N 1
ATOM 2247 C CA . ASN A 1 275 ? -15.529 0.415 -4.563 1.00 91.69 275 ASN A CA 1
ATOM 2248 C C . ASN A 1 275 ? -16.558 -0.730 -4.666 1.00 91.69 275 ASN A C 1
ATOM 2250 O O . ASN A 1 275 ? -16.537 -1.489 -5.634 1.00 91.69 275 ASN A O 1
ATOM 2254 N N . HIS A 1 276 ? -17.488 -0.826 -3.707 1.00 92.62 276 HIS A N 1
ATOM 2255 C CA . HIS A 1 276 ? -18.633 -1.743 -3.728 1.00 92.62 276 HIS A CA 1
ATOM 2256 C C . HIS A 1 276 ? -19.972 -1.002 -3.601 1.00 92.62 276 HIS A C 1
ATOM 2258 O O . HIS A 1 276 ? -20.705 -1.228 -2.633 1.00 92.62 276 HIS A O 1
ATOM 2264 N N . PRO A 1 277 ? -20.338 -0.118 -4.550 1.00 91.00 277 PRO A N 1
ATOM 2265 C CA . PRO A 1 277 ? -21.585 0.651 -4.487 1.00 91.00 277 PRO A CA 1
ATOM 2266 C C . PRO A 1 277 ? -22.853 -0.219 -4.494 1.00 91.00 277 PRO A C 1
ATOM 2268 O O . PRO A 1 277 ? -23.914 0.234 -4.066 1.00 91.00 277 PRO A O 1
ATOM 2271 N N . GLU A 1 278 ? -22.757 -1.461 -4.971 1.00 92.19 278 GLU A N 1
ATOM 2272 C CA . GLU A 1 278 ? -23.823 -2.461 -4.938 1.00 92.19 278 GLU A CA 1
ATOM 2273 C C . GLU A 1 278 ? -24.118 -2.987 -3.525 1.00 92.19 278 GLU A C 1
ATOM 2275 O O . GLU A 1 278 ? -25.236 -3.426 -3.262 1.00 92.19 278 GLU A O 1
ATOM 2280 N N . ILE A 1 279 ? -23.135 -2.921 -2.621 1.00 92.75 279 ILE A N 1
ATOM 2281 C CA . ILE A 1 279 ? -23.259 -3.319 -1.210 1.00 92.75 279 ILE A CA 1
ATOM 2282 C C . ILE A 1 279 ? -23.410 -2.081 -0.322 1.00 92.75 279 ILE A C 1
ATOM 2284 O O . ILE A 1 279 ? -24.249 -2.052 0.576 1.00 92.75 279 ILE A O 1
ATOM 2288 N N . PHE A 1 280 ? -22.634 -1.035 -0.612 1.00 91.56 280 PHE A N 1
ATOM 2289 C CA . PHE A 1 280 ? -22.602 0.232 0.107 1.00 91.56 280 PHE A CA 1
ATOM 2290 C C . PHE A 1 280 ? -23.022 1.380 -0.814 1.00 91.56 280 PHE A C 1
ATOM 2292 O O . PHE A 1 280 ? -22.173 2.120 -1.322 1.00 91.56 280 PHE A O 1
ATOM 2299 N N . PRO A 1 281 ? -24.334 1.587 -1.028 1.00 90.19 281 PRO A N 1
ATOM 2300 C CA . PRO A 1 281 ? -24.810 2.773 -1.717 1.00 90.19 281 PRO A CA 1
ATOM 2301 C C . PRO A 1 281 ? -24.233 4.039 -1.081 1.00 90.19 281 PRO A C 1
ATOM 2303 O O . PRO A 1 281 ? -24.038 4.102 0.133 1.00 90.19 281 PRO A O 1
ATOM 2306 N N . LYS A 1 282 ? -24.006 5.081 -1.885 1.00 85.81 282 LYS A N 1
ATOM 2307 C CA . LYS A 1 282 ? -23.325 6.307 -1.440 1.00 85.81 282 LYS A CA 1
ATOM 2308 C C . LYS A 1 282 ? -23.889 6.885 -0.134 1.00 85.81 282 LYS A C 1
ATOM 2310 O O . LYS A 1 282 ? -23.123 7.270 0.743 1.00 85.81 282 LYS A O 1
ATOM 2315 N N . ASP A 1 283 ? -25.209 6.930 0.022 1.00 87.00 283 ASP A N 1
ATOM 2316 C CA . ASP A 1 283 ? -25.846 7.458 1.237 1.00 87.00 283 ASP A CA 1
ATOM 2317 C C . ASP A 1 283 ? -25.656 6.551 2.461 1.00 87.00 283 ASP A C 1
ATOM 2319 O O . ASP A 1 283 ? -25.521 7.043 3.583 1.00 87.00 283 ASP A O 1
ATOM 2323 N N . GLU A 1 284 ? -25.583 5.239 2.244 1.00 88.88 284 GLU A N 1
ATOM 2324 C CA . GLU A 1 284 ? -25.298 4.264 3.292 1.00 88.88 284 GLU A CA 1
ATOM 2325 C C . GLU A 1 284 ? -23.845 4.373 3.754 1.00 88.88 284 GLU A C 1
ATOM 2327 O O . GLU A 1 284 ? -23.587 4.478 4.951 1.00 88.88 284 GLU A O 1
ATOM 2332 N N . LEU A 1 285 ? -22.900 4.467 2.814 1.00 86.88 285 LEU A N 1
ATOM 2333 C CA . LEU A 1 285 ? -21.491 4.700 3.126 1.00 86.88 285 LEU A CA 1
ATOM 2334 C C . LEU A 1 285 ? -21.310 5.994 3.932 1.00 86.88 285 LEU A C 1
ATOM 2336 O O . LEU A 1 285 ? -20.627 6.004 4.955 1.00 86.88 285 LEU A O 1
ATOM 2340 N N . LYS A 1 286 ? -22.005 7.073 3.542 1.00 83.62 286 LYS A N 1
ATOM 2341 C CA . LYS A 1 286 ? -22.028 8.330 4.307 1.00 83.62 286 LYS A CA 1
ATOM 2342 C C . LYS A 1 286 ? -22.532 8.143 5.729 1.00 83.62 286 LYS A C 1
ATOM 2344 O O . LYS A 1 286 ? -21.988 8.743 6.657 1.00 83.62 286 LYS A O 1
ATOM 2349 N N . ARG A 1 287 ? -23.597 7.360 5.903 1.00 88.06 287 ARG A N 1
ATOM 2350 C CA . ARG A 1 287 ? -24.178 7.065 7.214 1.00 88.06 287 ARG A CA 1
ATOM 2351 C C . ARG A 1 287 ? -23.205 6.271 8.081 1.00 88.06 287 ARG A C 1
ATOM 2353 O O . ARG A 1 287 ? -23.023 6.641 9.240 1.00 88.06 287 ARG A O 1
ATOM 2360 N N . ILE A 1 288 ? -22.570 5.242 7.523 1.00 87.56 288 ILE A N 1
ATOM 2361 C CA . ILE A 1 288 ? -21.568 4.416 8.207 1.00 87.56 288 ILE A CA 1
ATOM 2362 C C . ILE A 1 288 ? -20.405 5.290 8.676 1.00 87.56 288 ILE A C 1
ATOM 2364 O O . ILE A 1 288 ? -20.152 5.369 9.873 1.00 87.56 288 ILE A O 1
ATOM 2368 N N . ILE A 1 289 ? -19.790 6.042 7.761 1.00 83.69 289 ILE A N 1
ATOM 2369 C CA . ILE A 1 289 ? -18.657 6.926 8.059 1.00 83.69 289 ILE A CA 1
ATOM 2370 C C . ILE A 1 289 ? -19.004 7.937 9.162 1.00 83.69 289 ILE A C 1
ATOM 2372 O O . ILE A 1 289 ? -18.232 8.142 10.097 1.00 83.69 289 ILE A O 1
ATOM 2376 N N . ARG A 1 290 ? -20.181 8.575 9.086 1.00 83.44 290 ARG A N 1
ATOM 2377 C CA . ARG A 1 290 ? -20.635 9.510 10.130 1.00 83.44 290 ARG A CA 1
ATOM 2378 C C . ARG A 1 290 ? -20.812 8.819 11.476 1.00 83.44 290 ARG A C 1
ATOM 2380 O O . ARG A 1 290 ? -20.428 9.386 12.491 1.00 83.44 290 ARG A O 1
ATOM 2387 N N . THR A 1 291 ? -21.386 7.620 11.478 1.00 86.00 291 THR A N 1
ATOM 2388 C CA . THR A 1 291 ? -21.590 6.831 12.698 1.00 86.00 291 THR A CA 1
ATOM 2389 C C . THR A 1 291 ? -20.250 6.473 13.332 1.00 86.00 291 THR A C 1
ATOM 2391 O O . THR A 1 291 ? -20.081 6.670 14.531 1.00 86.00 291 THR A O 1
ATOM 2394 N N . ASP A 1 292 ? -19.273 6.052 12.531 1.00 82.62 292 ASP A N 1
ATOM 2395 C CA . ASP A 1 292 ? -17.931 5.710 13.006 1.00 82.62 292 ASP A CA 1
ATOM 2396 C C . ASP A 1 292 ? -17.209 6.947 13.578 1.00 82.62 292 ASP A C 1
ATOM 2398 O O . ASP A 1 292 ? -16.647 6.882 14.672 1.00 82.62 292 ASP A O 1
ATOM 2402 N N . ILE A 1 293 ? -17.323 8.116 12.932 1.00 79.44 293 ILE A N 1
ATOM 2403 C CA . ILE A 1 293 ? -16.804 9.392 13.463 1.00 79.44 293 ILE A CA 1
ATOM 2404 C C . ILE A 1 293 ? -17.453 9.756 14.807 1.00 79.44 293 ILE A C 1
ATOM 2406 O O . ILE A 1 293 ? -16.758 10.166 15.741 1.00 79.44 293 ILE A O 1
ATOM 2410 N N . GLU A 1 294 ? -18.777 9.645 14.924 1.00 82.00 294 GLU A N 1
ATOM 2411 C CA . GLU A 1 294 ? -19.483 9.959 16.171 1.00 82.00 294 GLU A CA 1
ATOM 2412 C C . GLU A 1 294 ? -19.164 8.949 17.281 1.00 82.00 294 GLU A C 1
ATOM 2414 O O . GLU A 1 294 ? -19.005 9.344 18.436 1.00 82.00 294 GLU A O 1
ATOM 2419 N N . ASN A 1 295 ? -18.964 7.673 16.943 1.00 80.81 295 ASN A N 1
ATOM 2420 C CA . ASN A 1 295 ? -18.508 6.651 17.884 1.00 80.81 295 ASN A CA 1
ATOM 2421 C C . ASN A 1 295 ? -17.114 6.980 18.433 1.00 80.81 295 ASN A C 1
ATOM 2423 O O . ASN A 1 295 ? -16.916 6.936 19.647 1.00 80.81 295 ASN A O 1
ATOM 2427 N N . VAL A 1 296 ? -16.174 7.386 17.571 1.00 76.31 296 VAL A N 1
ATOM 2428 C CA . VAL A 1 296 ? -14.831 7.827 17.991 1.00 76.31 296 VA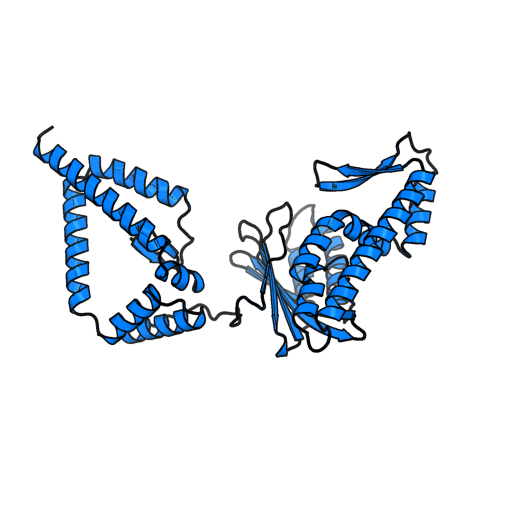L A CA 1
ATOM 2429 C C . VAL A 1 296 ? -14.918 9.061 18.895 1.00 76.31 296 VAL A C 1
ATOM 2431 O O . VAL A 1 296 ? -14.299 9.094 19.959 1.00 76.31 296 VAL A O 1
ATOM 2434 N N . LYS A 1 297 ? -15.730 10.066 18.536 1.00 75.44 297 LYS A N 1
ATOM 2435 C CA . LYS A 1 297 ? -15.947 11.260 19.376 1.00 75.44 297 LYS A CA 1
ATOM 2436 C C . LYS A 1 297 ? -16.569 10.918 20.731 1.00 75.44 297 LYS A C 1
ATOM 2438 O O . LYS A 1 297 ? -16.144 11.457 21.748 1.00 75.44 297 LYS A O 1
ATOM 2443 N N . SER A 1 298 ? -17.571 10.041 20.756 1.00 80.62 298 SER A N 1
ATOM 2444 C CA . SER A 1 298 ? -18.215 9.605 21.997 1.00 80.62 298 SER A CA 1
ATOM 2445 C C . SER A 1 298 ? -17.244 8.818 22.878 1.00 80.62 298 SER A C 1
ATOM 2447 O O . SER A 1 298 ? -17.203 9.038 24.088 1.00 80.62 298 SER A O 1
ATOM 2449 N N . GLY A 1 299 ? -16.422 7.953 22.273 1.00 76.31 299 GLY A N 1
ATOM 2450 C CA . GLY A 1 299 ? -15.339 7.243 22.952 1.00 76.31 299 GLY A CA 1
ATOM 2451 C C . GLY A 1 299 ? -14.324 8.197 23.581 1.00 76.31 299 GLY A C 1
ATOM 2452 O O . GLY A 1 299 ? -13.969 8.013 24.742 1.00 76.31 299 GLY A O 1
ATOM 2453 N N . PHE A 1 300 ? -13.934 9.256 22.860 1.00 75.56 300 PHE A N 1
ATOM 2454 C CA . PHE A 1 300 ? -13.055 10.307 23.379 1.00 75.56 300 PHE A CA 1
ATOM 2455 C C . PHE A 1 300 ? -13.626 10.976 24.627 1.00 75.56 300 PHE A C 1
ATOM 2457 O O . PHE A 1 300 ? -12.953 11.013 25.649 1.00 75.56 300 PHE A O 1
ATOM 2464 N N . LEU A 1 301 ? -14.871 11.461 24.563 1.00 79.38 301 LEU A N 1
ATOM 2465 C CA . LEU A 1 301 ? -15.498 12.165 25.686 1.00 79.38 301 LEU A CA 1
ATOM 2466 C C . LEU A 1 301 ? -15.557 11.289 26.942 1.00 79.38 301 LEU A C 1
ATOM 2468 O O . LEU A 1 301 ? -15.166 11.737 28.015 1.00 79.38 301 LEU A O 1
ATOM 2472 N N . LYS A 1 302 ? -15.957 10.022 26.795 1.00 80.56 302 LYS A N 1
ATOM 2473 C CA . LYS A 1 302 ? -16.006 9.067 27.912 1.00 80.56 302 LYS A CA 1
ATOM 2474 C C . LYS A 1 302 ? -14.623 8.775 28.489 1.00 80.56 302 LYS A C 1
ATOM 2476 O O . LYS A 1 302 ? -14.476 8.679 29.702 1.00 80.56 302 LYS A O 1
ATOM 2481 N N . LEU A 1 303 ? -13.602 8.641 27.639 1.00 77.62 303 LEU A N 1
ATOM 2482 C CA . LEU A 1 303 ? -12.229 8.463 28.109 1.00 77.62 303 LEU A CA 1
ATOM 2483 C C . LEU A 1 303 ? -11.716 9.712 28.829 1.00 77.62 303 LEU A C 1
ATOM 2485 O O . LEU A 1 303 ? -11.104 9.578 29.880 1.00 77.62 303 LEU A O 1
ATOM 2489 N N . SER A 1 304 ? -12.003 10.913 28.326 1.00 78.12 304 SER A N 1
ATOM 2490 C CA . SER A 1 304 ? -11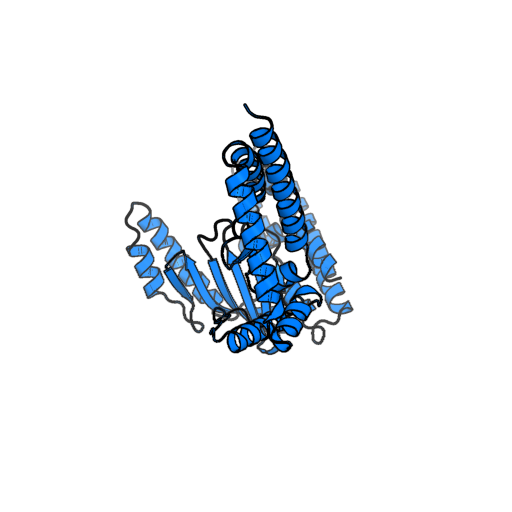.655 12.162 29.010 1.00 78.12 304 SER A CA 1
ATOM 2491 C C . SER A 1 304 ? -12.343 12.298 30.371 1.00 78.12 304 SER A C 1
ATOM 2493 O O . SER A 1 304 ? -11.711 12.761 31.315 1.00 78.12 304 SER A O 1
ATOM 2495 N N . GLU A 1 305 ? -13.600 11.866 30.498 1.00 83.75 305 GLU A N 1
ATOM 2496 C CA . GLU A 1 305 ? -14.307 11.811 31.785 1.00 83.75 305 GLU A CA 1
ATOM 2497 C C . GLU A 1 305 ? -13.609 10.860 32.766 1.00 83.75 305 GLU A C 1
ATOM 2499 O O . GLU A 1 305 ? -13.313 11.264 33.889 1.00 83.75 305 GLU A O 1
ATOM 2504 N N . ILE A 1 306 ? -13.271 9.638 32.326 1.00 82.81 306 ILE A N 1
ATOM 2505 C CA . ILE A 1 306 ? -12.527 8.663 33.141 1.00 82.81 306 ILE A CA 1
ATOM 2506 C C . ILE A 1 306 ? -11.177 9.243 33.573 1.00 82.81 306 ILE A C 1
ATOM 2508 O O . ILE A 1 306 ? -10.829 9.161 34.742 1.00 82.81 306 ILE A O 1
ATOM 2512 N N . LEU A 1 307 ? -10.417 9.853 32.661 1.00 80.62 307 LEU A N 1
ATOM 2513 C CA . LEU A 1 307 ? -9.124 10.455 32.998 1.00 80.62 307 LEU A CA 1
ATOM 2514 C C . LEU A 1 307 ? -9.267 11.597 34.014 1.00 80.62 307 LEU A C 1
ATOM 2516 O O . LEU A 1 307 ? -8.483 11.676 34.961 1.00 80.62 307 LEU A O 1
ATOM 2520 N N . GLY A 1 308 ? -10.304 12.427 33.873 1.00 82.62 308 GLY A N 1
ATOM 2521 C CA . GLY A 1 308 ? -10.597 13.517 34.802 1.00 82.62 308 GLY A CA 1
ATOM 2522 C C . GLY A 1 308 ? -10.850 13.046 36.238 1.00 82.62 308 GLY A C 1
ATOM 2523 O O . GLY A 1 308 ? -10.431 13.721 37.177 1.00 82.62 308 GLY A O 1
ATOM 2524 N N . GLU A 1 309 ? -11.459 11.870 36.431 1.00 83.94 309 GLU A N 1
ATOM 2525 C CA . GLU A 1 309 ? -11.648 11.267 37.762 1.00 83.94 309 GLU A CA 1
ATOM 2526 C C . GLU A 1 309 ? -10.319 10.929 38.458 1.00 83.94 309 GLU A C 1
ATOM 2528 O O . GLU A 1 309 ? -10.245 10.984 39.684 1.00 83.94 309 GLU A O 1
ATOM 2533 N N . TYR A 1 310 ? -9.270 10.635 37.684 1.00 78.19 310 TYR A N 1
ATOM 2534 C CA . TYR A 1 310 ? -7.921 10.328 38.177 1.00 78.19 310 TYR A CA 1
ATOM 2535 C C . TYR A 1 310 ? -6.960 11.516 38.038 1.00 78.19 310 TYR A C 1
ATOM 2537 O O . TYR A 1 310 ? -5.746 11.351 38.138 1.00 78.19 310 TYR A O 1
ATOM 2545 N N . ASN A 1 311 ? -7.491 12.726 37.815 1.00 81.50 311 ASN A N 1
ATOM 2546 C CA . ASN A 1 311 ? -6.700 13.941 37.625 1.00 81.50 311 ASN A CA 1
ATOM 2547 C C . ASN A 1 311 ? -5.610 13.758 36.546 1.00 81.50 311 ASN A C 1
ATOM 2549 O O . ASN A 1 311 ? -4.478 14.221 36.697 1.00 81.50 311 ASN A O 1
ATOM 2553 N N . ALA A 1 312 ? -5.964 13.046 35.477 1.00 81.19 312 ALA A N 1
ATOM 2554 C CA . ALA A 1 312 ? -5.145 12.799 34.306 1.00 81.19 312 ALA A CA 1
ATOM 2555 C C . ALA A 1 312 ? -5.789 13.435 33.068 1.00 81.19 312 ALA A C 1
ATOM 2557 O O . ALA A 1 312 ? -6.991 13.702 33.034 1.00 81.19 312 ALA A O 1
ATOM 2558 N N . GLU A 1 313 ? -4.996 13.672 32.030 1.00 81.12 313 GLU A N 1
ATOM 2559 C CA . GLU A 1 313 ? -5.482 14.194 30.755 1.00 81.12 313 GLU A CA 1
ATOM 2560 C C . GLU A 1 313 ? -4.707 13.611 29.572 1.00 81.12 313 GLU A C 1
ATOM 2562 O O . GLU A 1 313 ? -3.622 13.054 29.732 1.00 81.12 313 GLU A O 1
ATOM 2567 N N . PHE A 1 314 ? -5.266 13.756 28.369 1.00 75.62 314 PHE A N 1
ATOM 2568 C CA . PHE A 1 314 ? -4.526 13.505 27.138 1.00 75.62 314 PHE A CA 1
ATOM 2569 C C . PHE A 1 314 ? -3.679 14.732 26.793 1.00 75.62 314 PHE A C 1
ATOM 2571 O O . PHE A 1 314 ? -4.227 15.804 26.533 1.00 75.62 314 PHE A O 1
ATOM 2578 N N . GLN A 1 315 ? -2.362 14.568 26.703 1.00 72.12 315 GLN A N 1
ATOM 2579 C CA . GLN A 1 315 ? -1.467 15.571 26.125 1.00 72.12 315 GLN A CA 1
ATOM 2580 C C . GLN A 1 315 ? -0.866 15.059 24.825 1.00 72.12 315 GLN A C 1
ATOM 2582 O O . GLN A 1 315 ? -0.419 13.920 24.741 1.00 72.12 315 GLN A O 1
ATOM 2587 N N . MET A 1 316 ? -0.839 15.909 23.799 1.00 66.38 316 MET A N 1
ATOM 2588 C CA . MET A 1 316 ? -0.124 15.598 22.567 1.00 66.38 316 MET A CA 1
ATOM 2589 C C . MET A 1 316 ? 1.376 15.744 22.812 1.00 66.38 316 MET A C 1
ATOM 2591 O O . MET A 1 316 ? 1.849 16.838 23.117 1.00 66.38 316 MET A O 1
ATOM 2595 N N . ASN A 1 317 ? 2.121 14.655 22.657 1.00 64.19 317 ASN A N 1
ATOM 2596 C CA . ASN A 1 317 ? 3.569 14.668 22.665 1.00 64.19 317 ASN A CA 1
ATOM 2597 C C . ASN A 1 317 ? 4.065 15.317 21.359 1.00 64.19 317 ASN A C 1
ATOM 2599 O O . ASN A 1 317 ? 3.964 14.709 20.289 1.00 64.19 317 ASN A O 1
ATOM 2603 N N . PRO A 1 318 ? 4.644 16.530 21.410 1.00 57.69 318 PRO A N 1
ATOM 2604 C CA . PRO A 1 318 ? 5.052 17.253 20.208 1.00 57.69 318 PRO A CA 1
ATOM 2605 C C . PRO A 1 318 ? 6.225 16.585 19.479 1.00 57.69 318 PRO A C 1
ATOM 2607 O O . PRO A 1 318 ? 6.486 16.909 18.325 1.00 57.69 318 PRO A O 1
ATOM 2610 N N . LYS A 1 319 ? 6.948 15.671 20.139 1.00 56.12 319 LYS A N 1
ATOM 2611 C CA . LYS A 1 319 ? 8.091 14.964 19.557 1.00 56.12 319 LYS A CA 1
ATOM 2612 C C . LYS A 1 319 ? 7.661 13.794 18.675 1.00 56.12 319 LYS A C 1
ATOM 2614 O O . LYS A 1 319 ? 8.319 13.530 17.675 1.00 56.12 319 LYS A O 1
ATOM 2619 N N . TYR A 1 320 ? 6.595 13.097 19.060 1.00 51.22 320 TYR A N 1
ATOM 2620 C CA . TYR A 1 320 ? 6.138 11.880 18.382 1.00 51.22 320 TYR A CA 1
ATOM 2621 C C . TYR A 1 320 ? 4.794 12.057 17.668 1.00 51.22 320 TYR A C 1
ATOM 2623 O O . TYR A 1 320 ? 4.365 11.156 16.958 1.00 51.22 320 TYR A O 1
ATOM 2631 N N . GLY A 1 321 ? 4.117 13.198 17.853 1.00 52.41 321 GLY A N 1
ATOM 2632 C CA . GLY A 1 321 ? 2.784 13.437 17.290 1.00 52.41 321 GLY A CA 1
ATOM 2633 C C . GLY A 1 321 ? 1.704 12.520 17.872 1.00 52.41 321 GLY A C 1
ATOM 2634 O O . GLY A 1 321 ? 0.605 12.448 17.336 1.00 52.41 321 GLY A O 1
ATOM 2635 N N . SER A 1 322 ? 2.005 11.809 18.958 1.00 56.94 322 SER A N 1
ATOM 2636 C CA . SER A 1 322 ? 1.086 10.906 19.640 1.00 56.94 322 SER A CA 1
ATOM 2637 C C . SER A 1 322 ? 0.479 11.595 20.850 1.00 56.94 322 SER A C 1
ATOM 2639 O O . SER A 1 322 ? 1.156 12.356 21.535 1.00 56.94 322 SER A O 1
ATOM 2641 N N . TYR A 1 323 ? -0.779 11.301 21.166 1.00 62.00 323 TYR A N 1
ATOM 2642 C CA . TYR A 1 323 ? -1.284 11.611 22.501 1.00 62.00 323 TYR A CA 1
ATOM 2643 C C . TYR A 1 323 ? -0.597 10.699 23.527 1.00 62.00 323 TYR A C 1
ATOM 2645 O O . TYR A 1 323 ? -0.074 9.644 23.164 1.00 62.00 323 TYR A O 1
ATOM 2653 N N . GLU A 1 324 ? -0.545 11.138 24.778 1.00 69.56 324 GLU A N 1
ATOM 2654 C CA . GLU A 1 324 ? -0.099 10.403 25.962 1.00 69.56 324 GLU A CA 1
ATOM 2655 C C . GLU A 1 324 ? -1.026 10.763 27.128 1.00 69.56 324 GLU A C 1
ATOM 2657 O O . GLU A 1 324 ? -1.592 11.858 27.162 1.00 69.56 324 GLU A O 1
ATOM 2662 N N . ILE A 1 325 ? -1.199 9.843 28.080 1.00 73.44 325 ILE A N 1
ATOM 2663 C CA . ILE A 1 325 ? -1.910 10.128 29.331 1.00 73.44 325 ILE A CA 1
ATOM 2664 C C . ILE A 1 325 ? -0.910 10.731 30.316 1.00 73.44 325 ILE A C 1
ATOM 2666 O O . ILE A 1 325 ? 0.097 10.102 30.637 1.00 73.44 325 ILE A O 1
ATOM 2670 N N . VAL A 1 326 ? -1.200 11.932 30.809 1.00 72.69 326 VAL A N 1
ATOM 2671 C CA . VAL A 1 326 ? -0.353 12.651 31.766 1.00 72.69 326 VAL A CA 1
ATOM 2672 C C . VAL A 1 326 ? -1.150 12.932 33.031 1.00 72.69 326 VAL A C 1
ATOM 2674 O O . VAL A 1 326 ? -2.249 13.483 32.971 1.00 72.69 326 VAL A O 1
ATOM 2677 N N . TYR A 1 327 ? -0.590 12.574 34.185 1.00 73.38 327 TYR A N 1
ATOM 2678 C CA . TYR A 1 327 ? -1.161 12.936 35.478 1.00 73.38 327 TYR A CA 1
ATOM 2679 C C . TYR A 1 327 ? -0.830 14.385 35.826 1.00 73.38 327 TYR A C 1
ATOM 2681 O O . TYR A 1 327 ? 0.322 14.812 35.775 1.00 73.38 327 TYR A O 1
ATOM 2689 N N . LEU A 1 328 ? -1.846 15.140 36.235 1.00 71.88 328 LEU A N 1
ATOM 2690 C CA . LEU A 1 328 ? -1.727 16.553 36.595 1.00 71.88 328 LEU A CA 1
ATOM 2691 C C . LEU A 1 328 ? -1.160 16.764 38.014 1.00 71.88 328 LEU A C 1
ATOM 2693 O O . LEU A 1 328 ? -0.878 17.898 38.405 1.00 71.88 328 LEU A O 1
ATOM 2697 N N . LYS A 1 329 ? -1.001 15.690 38.801 1.00 71.31 329 LYS A N 1
ATOM 2698 C CA . LYS A 1 329 ? -0.318 15.634 40.111 1.00 71.31 329 LYS A CA 1
ATOM 2699 C C . LYS A 1 329 ? 0.437 14.305 40.227 1.00 71.31 329 LYS A C 1
ATOM 2701 O O . LYS A 1 329 ? 0.091 13.375 39.510 1.00 71.31 329 LYS A O 1
ATOM 2706 N N . GLU A 1 330 ? 1.441 14.213 41.109 1.00 59.41 330 GLU A N 1
ATOM 2707 C CA . GLU A 1 330 ? 2.143 12.945 41.380 1.00 59.41 330 GLU A CA 1
ATOM 2708 C C . GLU A 1 330 ? 1.121 11.852 41.717 1.00 59.41 330 GLU A C 1
ATOM 2710 O O . GLU A 1 330 ? 0.456 11.925 42.752 1.00 59.41 330 GLU A O 1
ATOM 2715 N N . ALA A 1 331 ? 0.973 10.878 40.814 1.00 58.09 331 ALA A N 1
ATOM 2716 C CA . ALA A 1 331 ? 0.099 9.736 41.023 1.00 58.09 331 ALA A CA 1
ATOM 2717 C C . ALA A 1 331 ? 0.593 8.959 42.247 1.00 58.09 331 ALA A C 1
ATOM 2719 O O . ALA A 1 331 ? 1.783 8.658 42.383 1.00 58.09 331 ALA A O 1
ATOM 2720 N N . SER A 1 332 ? -0.313 8.641 43.165 1.00 57.34 332 SER A N 1
ATOM 2721 C CA . SER A 1 332 ? 0.005 7.715 44.246 1.00 57.34 332 SER A CA 1
ATOM 2722 C C . SER A 1 332 ? 0.107 6.290 43.683 1.00 57.34 332 SER A C 1
ATOM 2724 O O . SER A 1 332 ? -0.618 5.935 42.756 1.00 57.34 332 SER A O 1
ATOM 2726 N N . ASN A 1 333 ? 0.980 5.449 44.254 1.00 53.06 333 ASN A N 1
ATOM 2727 C CA . ASN A 1 333 ? 1.320 4.086 43.784 1.00 53.06 333 ASN A CA 1
ATOM 2728 C C . ASN A 1 333 ? 0.144 3.063 43.697 1.00 53.06 333 ASN A C 1
ATOM 2730 O O . ASN A 1 333 ? 0.382 1.863 43.585 1.00 53.06 333 ASN A O 1
ATOM 2734 N N . GLY A 1 334 ? -1.119 3.493 43.743 1.00 61.03 334 GLY A N 1
ATOM 2735 C CA . GLY A 1 334 ? -2.314 2.677 43.494 1.00 61.03 334 GLY A CA 1
ATOM 2736 C C . GLY A 1 334 ? -3.276 3.246 42.440 1.00 61.03 334 GLY A C 1
ATOM 2737 O O . GLY A 1 334 ? -4.045 2.475 41.867 1.00 61.03 334 GLY A O 1
ATOM 2738 N N . GLU A 1 335 ? -3.209 4.547 42.130 1.00 63.81 335 GLU A N 1
ATOM 2739 C CA . GLU A 1 335 ? -4.102 5.213 41.163 1.00 63.81 335 GLU A CA 1
ATOM 2740 C C . GLU A 1 335 ? -3.843 4.736 39.724 1.00 63.81 335 GLU A C 1
ATOM 2742 O O . GLU A 1 335 ? -4.791 4.509 38.973 1.00 63.81 335 GLU A O 1
ATOM 2747 N N . ASP A 1 336 ? -2.582 4.451 39.380 1.00 65.12 336 ASP A N 1
ATOM 2748 C CA . ASP A 1 336 ? -2.184 3.912 38.070 1.00 65.12 336 ASP A CA 1
ATOM 2749 C C . ASP A 1 336 ? -2.854 2.578 37.735 1.00 65.12 336 ASP A C 1
ATOM 2751 O O . ASP A 1 336 ? -3.323 2.345 36.618 1.00 65.12 336 ASP A O 1
ATOM 2755 N N . THR A 1 337 ? -2.903 1.675 38.716 1.00 68.06 337 THR A N 1
ATOM 2756 C CA . THR A 1 337 ? -3.427 0.321 38.501 1.00 68.06 337 THR A CA 1
ATOM 2757 C C . THR A 1 337 ? -4.950 0.341 38.388 1.00 68.06 337 THR A C 1
ATOM 2759 O O . THR A 1 337 ? -5.533 -0.420 37.614 1.00 68.06 337 THR A O 1
ATOM 2762 N N . GLU A 1 338 ? -5.613 1.222 39.136 1.00 73.56 338 GLU A N 1
ATOM 2763 C CA . GLU A 1 338 ? -7.064 1.373 39.096 1.00 73.56 338 GLU A CA 1
ATOM 2764 C C . GLU A 1 338 ? -7.533 2.048 37.801 1.00 73.56 338 GLU A C 1
ATOM 2766 O O . GLU A 1 338 ? -8.437 1.524 37.141 1.00 73.56 338 GLU A O 1
ATOM 2771 N N . LEU A 1 339 ? -6.862 3.125 37.373 1.00 72.75 339 LEU A N 1
ATOM 2772 C CA . LEU A 1 339 ? -7.132 3.777 36.093 1.00 72.75 339 LEU A CA 1
ATOM 2773 C C . LEU A 1 339 ? -6.953 2.795 34.929 1.00 72.75 339 LEU A C 1
ATOM 2775 O O . LEU A 1 339 ? -7.849 2.653 34.095 1.00 72.75 339 LEU A O 1
ATOM 2779 N N . ALA A 1 340 ? -5.839 2.055 34.904 1.00 66.50 340 ALA A N 1
ATOM 2780 C CA . ALA A 1 340 ? -5.580 1.051 33.875 1.00 66.50 340 ALA A CA 1
ATOM 2781 C C . ALA A 1 340 ? -6.674 -0.032 33.830 1.00 66.50 340 ALA A C 1
ATOM 2783 O O . ALA A 1 340 ? -7.122 -0.425 32.750 1.00 66.50 340 ALA A O 1
ATOM 2784 N N . ASN A 1 341 ? -7.158 -0.488 34.989 1.00 71.81 341 ASN A N 1
ATOM 2785 C CA . ASN A 1 341 ? -8.248 -1.461 35.067 1.00 71.81 341 ASN A CA 1
ATOM 2786 C C . ASN A 1 341 ? -9.588 -0.886 34.593 1.00 71.81 341 ASN A C 1
ATOM 2788 O O . ASN A 1 341 ? -10.337 -1.584 33.907 1.00 71.81 341 ASN A O 1
ATOM 2792 N N . LYS A 1 342 ? -9.890 0.378 34.910 1.00 73.31 342 LYS A N 1
ATOM 2793 C CA . LYS A 1 342 ? -11.131 1.045 34.492 1.00 73.31 342 LYS A CA 1
ATOM 2794 C C . LYS A 1 342 ? -11.155 1.307 32.988 1.00 73.31 342 LYS A C 1
ATOM 2796 O O . LYS A 1 342 ? -12.161 1.041 32.332 1.00 73.31 342 LYS A O 1
ATOM 2801 N N . ILE A 1 343 ? -10.018 1.720 32.433 1.00 67.38 343 ILE A N 1
ATOM 2802 C CA . ILE A 1 343 ? -9.795 1.830 30.992 1.00 67.38 343 ILE A CA 1
ATOM 2803 C C . ILE A 1 343 ? -9.966 0.461 30.315 1.00 67.38 343 ILE A C 1
ATOM 2805 O O . ILE A 1 343 ? -10.722 0.331 29.353 1.00 67.38 343 ILE A O 1
ATOM 2809 N N . LYS A 1 344 ? -9.326 -0.588 30.847 1.00 63.22 344 LYS A N 1
ATOM 2810 C CA . LYS A 1 344 ? -9.431 -1.956 30.318 1.00 63.22 344 LYS A CA 1
ATOM 2811 C C . LYS A 1 344 ? -10.864 -2.494 30.365 1.00 63.22 344 LYS A C 1
ATOM 2813 O O . LYS A 1 344 ? -11.285 -3.163 29.426 1.00 63.22 344 LYS A O 1
ATOM 2818 N N . TYR A 1 345 ? -11.607 -2.199 31.432 1.00 69.94 345 TYR A N 1
ATOM 2819 C CA . TYR A 1 345 ? -13.022 -2.545 31.561 1.00 69.94 345 TYR A CA 1
ATOM 2820 C C . TYR A 1 345 ? -13.876 -1.817 30.518 1.00 69.94 345 TYR A C 1
ATOM 2822 O O . TYR A 1 345 ? -14.667 -2.454 29.827 1.00 69.94 345 TYR A O 1
ATOM 2830 N N . PHE A 1 346 ? -13.683 -0.503 30.358 1.00 65.69 346 PHE A N 1
ATOM 2831 C CA . PHE A 1 346 ? -14.416 0.296 29.375 1.00 65.69 346 PHE A CA 1
ATOM 2832 C C . PHE A 1 346 ? -14.169 -0.182 27.940 1.00 65.69 346 PHE A C 1
ATOM 2834 O O . PHE A 1 346 ? -15.102 -0.296 27.148 1.00 65.69 346 PHE A O 1
ATOM 2841 N N . CYS A 1 347 ? -12.922 -0.509 27.612 1.00 55.94 347 CYS A N 1
ATOM 2842 C CA . CYS A 1 347 ? -12.547 -0.928 26.269 1.00 55.94 347 CYS A CA 1
ATOM 2843 C C . CYS A 1 347 ? -12.707 -2.437 26.014 1.00 55.94 347 CYS A C 1
ATOM 2845 O O . CYS A 1 347 ? -12.346 -2.913 24.939 1.00 55.94 347 CYS A O 1
ATOM 2847 N N . GLY A 1 348 ? -13.207 -3.209 26.987 1.00 49.53 348 GLY A N 1
ATOM 2848 C CA . GLY A 1 348 ? -13.405 -4.664 26.907 1.00 49.53 348 GLY A CA 1
ATOM 2849 C C . GLY A 1 348 ? -12.116 -5.502 26.863 1.00 49.53 348 GLY A C 1
ATOM 2850 O O . GLY A 1 348 ? -12.133 -6.686 27.191 1.00 49.53 348 GLY A O 1
ATOM 2851 N N . SER A 1 349 ? -10.988 -4.903 26.481 1.00 52.09 349 SER A N 1
ATOM 2852 C CA . SER A 1 349 ? -9.636 -5.459 26.527 1.00 52.09 349 SER A CA 1
ATOM 2853 C C . SER A 1 349 ? -8.600 -4.334 26.386 1.00 52.09 349 SER A C 1
ATOM 2855 O O . SER A 1 349 ? -8.925 -3.217 25.980 1.00 52.09 349 SER A O 1
ATOM 2857 N N . THR A 1 350 ? -7.333 -4.626 26.688 1.00 47.25 350 THR A N 1
ATOM 2858 C CA . THR A 1 350 ? -6.207 -3.720 26.390 1.00 47.25 350 THR A CA 1
ATOM 2859 C C . THR A 1 350 ? -6.047 -3.475 24.885 1.00 47.25 350 THR A C 1
ATOM 2861 O O . THR A 1 350 ? -5.668 -2.378 24.487 1.00 47.25 350 THR A O 1
ATOM 2864 N N . ASP A 1 351 ? -6.423 -4.444 24.044 1.00 45.50 351 ASP A N 1
ATOM 2865 C CA . ASP A 1 351 ? -6.401 -4.311 22.579 1.00 45.50 351 ASP A CA 1
ATOM 2866 C C . ASP A 1 351 ? -7.521 -3.388 22.076 1.00 45.50 351 ASP A C 1
ATOM 2868 O O . ASP A 1 351 ? -7.315 -2.568 21.178 1.00 45.50 351 ASP A O 1
ATOM 2872 N N . GLY A 1 352 ? -8.695 -3.464 22.710 1.00 47.44 352 GLY A N 1
ATOM 2873 C CA . GLY A 1 352 ? -9.799 -2.533 22.495 1.00 47.44 352 GLY A CA 1
ATOM 2874 C C . GLY A 1 352 ? -9.413 -1.107 22.880 1.00 47.44 352 GLY A C 1
ATOM 2875 O O . GLY A 1 352 ? -9.723 -0.178 22.137 1.00 47.44 352 GLY A O 1
ATOM 2876 N N . PHE A 1 353 ? -8.667 -0.934 23.980 1.00 50.53 353 PHE A N 1
ATOM 2877 C CA . PHE A 1 353 ? -8.148 0.375 24.382 1.00 50.53 353 PHE A CA 1
ATOM 2878 C C . PHE A 1 353 ? -7.193 0.927 23.333 1.00 50.53 353 PHE A C 1
ATOM 2880 O O . PHE A 1 353 ? -7.368 2.067 22.921 1.00 50.53 353 PHE A O 1
ATOM 2887 N N . GLY A 1 354 ? -6.273 0.097 22.829 1.00 55.75 354 GLY A N 1
ATOM 2888 C CA . GLY A 1 354 ? -5.389 0.460 21.725 1.00 55.75 354 GLY A CA 1
ATOM 2889 C C . GLY A 1 354 ? -6.160 0.948 20.500 1.00 55.75 354 GLY A C 1
ATOM 2890 O O . GLY A 1 354 ? -5.864 2.020 19.995 1.00 55.75 354 GLY A O 1
ATOM 2891 N N . SER A 1 355 ? -7.204 0.232 20.073 1.00 55.12 355 SER A N 1
ATOM 2892 C CA . SER A 1 355 ? -8.006 0.648 18.912 1.00 55.12 355 SER A CA 1
ATOM 2893 C C . SER A 1 355 ? -8.804 1.939 19.142 1.00 55.12 355 SER A C 1
ATOM 2895 O O . SER A 1 355 ? -8.811 2.812 18.280 1.00 55.12 355 SER A O 1
ATOM 2897 N N . VAL A 1 356 ? -9.441 2.109 20.308 1.00 55.44 356 VAL A N 1
ATOM 2898 C CA . VAL A 1 356 ? -10.194 3.331 20.642 1.00 55.44 356 VAL A CA 1
ATOM 2899 C C . VAL A 1 356 ? -9.243 4.523 20.750 1.00 55.44 356 VAL A C 1
ATOM 2901 O O . VAL A 1 356 ? -9.527 5.588 20.210 1.00 55.44 356 VAL A O 1
ATOM 2904 N N . TYR A 1 357 ? -8.095 4.332 21.395 1.00 60.22 357 TYR A N 1
ATOM 2905 C CA . TYR A 1 357 ? -7.045 5.333 21.528 1.00 60.22 357 TYR A CA 1
ATOM 2906 C C . TYR A 1 357 ? -6.415 5.705 20.183 1.00 60.22 357 TYR A C 1
ATOM 2908 O O . TYR A 1 357 ? -6.282 6.885 19.885 1.00 60.22 357 TYR A O 1
ATOM 2916 N N . GLU A 1 358 ? -6.099 4.736 19.325 1.00 62.66 358 GLU A N 1
ATOM 2917 C CA . GLU A 1 358 ? -5.596 4.984 17.968 1.00 62.66 358 GLU A CA 1
ATOM 2918 C C . GLU A 1 358 ? -6.609 5.762 17.123 1.00 62.66 358 GLU A C 1
ATOM 2920 O O . GLU A 1 358 ? -6.235 6.729 16.464 1.00 62.66 358 GLU A O 1
ATOM 2925 N N . GLY A 1 359 ? -7.897 5.405 17.183 1.00 59.44 359 GLY A N 1
ATOM 2926 C CA . GLY A 1 359 ? -8.957 6.152 16.501 1.00 59.44 359 GLY A CA 1
ATOM 2927 C C . GLY A 1 359 ? -9.096 7.588 17.004 1.00 59.44 359 GLY A C 1
ATOM 2928 O O . GLY A 1 359 ? -9.393 8.492 16.227 1.00 59.44 359 GLY A O 1
ATOM 2929 N N . ILE A 1 360 ? -8.846 7.808 18.295 1.00 60.53 360 ILE A N 1
ATOM 2930 C CA . ILE A 1 360 ? -8.810 9.136 18.912 1.00 60.53 360 ILE A CA 1
ATOM 2931 C C . ILE A 1 360 ? -7.598 9.935 18.429 1.00 60.53 360 ILE A C 1
ATOM 2933 O O . ILE A 1 360 ? -7.765 11.076 18.003 1.00 60.53 360 ILE A O 1
ATOM 2937 N N . VAL A 1 361 ? -6.404 9.338 18.464 1.00 62.03 361 VAL A N 1
ATOM 2938 C CA . VAL A 1 361 ? -5.151 9.964 18.010 1.00 62.03 361 VAL A CA 1
ATOM 2939 C C . VAL A 1 361 ? -5.249 10.343 16.533 1.00 62.03 361 VAL A C 1
ATOM 2941 O O . VAL A 1 361 ? -4.850 11.436 16.148 1.00 62.03 361 VAL A O 1
ATOM 2944 N N . ARG A 1 362 ? -5.843 9.470 15.715 1.00 64.19 362 ARG A N 1
ATOM 2945 C CA . ARG A 1 362 ? -5.977 9.640 14.262 1.00 64.19 362 ARG A CA 1
ATOM 2946 C C . ARG A 1 362 ? -7.305 10.258 13.838 1.00 64.19 362 ARG A C 1
ATOM 2948 O O . ARG A 1 362 ? -7.675 10.179 12.670 1.00 64.19 362 ARG A O 1
ATOM 2955 N N . LYS A 1 363 ? -8.057 10.871 14.757 1.00 66.12 363 LYS A N 1
ATOM 2956 C CA . LYS A 1 363 ? -9.410 11.377 14.478 1.00 66.12 363 LYS A CA 1
ATOM 2957 C C . LYS A 1 363 ? -9.446 12.341 13.287 1.00 66.12 363 LYS A C 1
ATOM 2959 O O . LYS A 1 363 ? -10.358 12.248 12.469 1.00 66.12 363 LYS A O 1
ATOM 2964 N N . ASP A 1 364 ? -8.478 13.248 13.180 1.00 64.56 364 ASP A N 1
ATOM 2965 C CA . ASP A 1 364 ? -8.431 14.225 12.086 1.00 64.56 364 ASP A CA 1
ATOM 2966 C C . ASP A 1 364 ? -8.086 13.569 10.742 1.00 64.56 364 ASP A C 1
ATOM 2968 O O . ASP A 1 364 ? -8.681 13.914 9.720 1.00 64.56 364 ASP A O 1
ATOM 2972 N N . GLU A 1 365 ? -7.202 12.568 10.741 1.00 67.88 365 GLU A N 1
ATOM 2973 C CA . GLU A 1 365 ? -6.894 11.761 9.555 1.00 67.88 365 GLU A CA 1
ATOM 2974 C C . GLU A 1 365 ? -8.111 10.943 9.117 1.00 67.88 365 GLU A C 1
ATOM 2976 O O . GLU A 1 365 ? -8.484 10.949 7.945 1.00 67.88 365 GLU A O 1
ATOM 2981 N N . LEU A 1 366 ? -8.804 10.316 10.071 1.00 68.56 366 LEU A N 1
ATOM 2982 C CA . LEU A 1 366 ? -10.025 9.564 9.820 1.00 68.56 366 LEU A CA 1
ATOM 2983 C C . LEU A 1 366 ? -11.116 10.470 9.242 1.00 68.56 366 LEU A C 1
ATOM 2985 O O . LEU A 1 366 ? -11.773 10.075 8.284 1.00 68.56 366 LEU A O 1
ATOM 2989 N N . ILE A 1 367 ? -11.278 11.697 9.754 1.00 66.88 367 ILE A N 1
ATOM 2990 C CA . ILE A 1 367 ? -12.199 12.701 9.192 1.00 66.88 367 ILE A CA 1
ATOM 2991 C C . ILE A 1 367 ? -11.764 13.120 7.782 1.00 66.88 367 ILE A C 1
ATOM 2993 O O . ILE A 1 367 ? -12.609 13.240 6.891 1.00 66.88 367 ILE A O 1
ATOM 2997 N N . LYS A 1 368 ? -10.465 13.328 7.556 1.00 72.12 368 LYS A N 1
ATOM 2998 C CA . LYS A 1 368 ? -9.918 13.702 6.247 1.00 72.12 368 LYS A CA 1
ATOM 2999 C C . LYS A 1 368 ? -10.186 12.610 5.217 1.00 72.12 368 LYS A C 1
ATOM 3001 O O . LYS A 1 368 ? -10.719 12.902 4.150 1.00 72.12 368 LYS A O 1
ATOM 3006 N N . VAL A 1 369 ? -9.888 11.359 5.542 1.00 69.25 369 VAL A N 1
ATOM 3007 C CA . VAL A 1 369 ? -10.109 10.211 4.660 1.00 69.25 369 VAL A CA 1
ATOM 3008 C C . VAL A 1 369 ? -11.595 9.966 4.453 1.00 69.25 369 VAL A C 1
ATOM 3010 O O . VAL A 1 369 ? -12.032 9.855 3.314 1.00 69.25 369 VAL A O 1
ATOM 3013 N N . ALA A 1 370 ? -12.393 10.002 5.518 1.00 66.94 370 ALA A N 1
ATOM 3014 C CA . ALA A 1 370 ? -13.848 9.984 5.431 1.00 66.94 370 ALA A CA 1
ATOM 3015 C C . ALA A 1 370 ? -14.368 11.023 4.427 1.00 66.94 370 ALA A C 1
ATOM 3017 O O . ALA A 1 370 ? -15.166 10.692 3.557 1.00 66.94 370 ALA A O 1
ATOM 3018 N N . SER A 1 371 ? -13.870 12.262 4.487 1.00 68.62 371 SER A N 1
ATOM 3019 C CA . SER A 1 371 ? -14.293 13.339 3.587 1.00 68.62 371 SER A CA 1
ATOM 3020 C C . SER A 1 371 ? -13.924 13.118 2.116 1.00 68.62 371 SER A C 1
ATOM 3022 O O . SER A 1 371 ? -14.592 13.683 1.257 1.00 68.62 371 SER A O 1
ATOM 3024 N N . LYS A 1 372 ? -12.926 12.269 1.810 1.00 72.06 372 LYS A N 1
ATOM 3025 C CA . LYS A 1 372 ? -12.614 11.844 0.429 1.00 72.06 372 LYS A CA 1
ATOM 3026 C C . LYS A 1 372 ? -13.734 10.973 -0.166 1.00 72.06 372 LYS A C 1
ATOM 3028 O O . LYS A 1 372 ? -13.908 10.963 -1.380 1.00 72.06 372 LYS A O 1
ATOM 3033 N N . TYR A 1 373 ? -14.486 10.266 0.682 1.00 69.38 373 TYR A N 1
ATOM 3034 C CA . TYR A 1 373 ? -15.508 9.288 0.288 1.00 69.38 373 TYR A CA 1
ATOM 3035 C C . TYR A 1 373 ? -16.961 9.746 0.547 1.00 69.38 373 TYR A C 1
ATOM 3037 O O . TYR A 1 373 ? -17.902 9.110 0.062 1.00 69.38 373 TYR A O 1
ATOM 3045 N N . LEU A 1 374 ? -17.166 10.851 1.281 1.00 61.75 374 LEU A N 1
ATOM 3046 C CA . LEU A 1 374 ? -18.453 11.561 1.426 1.00 61.75 374 LEU A CA 1
ATOM 3047 C C . LEU A 1 374 ? -18.723 12.445 0.190 1.00 61.75 374 LEU A C 1
ATOM 3049 O O . LEU A 1 374 ? -19.877 12.451 -0.325 1.00 61.75 374 LEU A O 1
#